Protein AF-A0A4P8TG95-F1 (afdb_monomer)

pLDDT: mean 83.16, std 24.48, range [23.28, 98.75]

Foldseek 3Di:
DDDDDDDDDDDDQFPPPPLWDDDDDDDDDDDDYYDDDDDDDDDDDDDDDDDDDPPPPPDCPQQEDDADDLRDADPDALVSLLSHLLPPLLQFDFQAFDDDADADFAALQHDLVSLQSLLVSLQVRLLRSLVRSQVVSVFDADGAAEAEDAPPPDDPPQPDDSVSDDQAAWRQRLVVRYTYHYSCYAVLNVCSPVVLDHTRLLSSLRSSLSVLLSVLVRSCVRRVVSVSLVSSLVSCPVPVVVSLLSLLLVLLLSLLSSLQSLLSYPPSSRNDPSSLVLQLDLVNTCQGSRAHSNLSSLSSNQNNPVNRGSNSSRSSPDDSVSSD

Radius of gyration: 22.94 Å; Cα contacts (8 Å, |Δi|>4): 477; chains: 1; bounding box: 63×58×62 Å

Mean predicted aligned error: 10.68 Å

Structure (mmCIF, N/CA/C/O backbone):
data_AF-A0A4P8TG95-F1
#
_entry.id   AF-A0A4P8TG95-F1
#
loop_
_atom_site.group_PDB
_atom_site.id
_atom_site.type_symbol
_atom_site.label_atom_id
_atom_site.label_alt_id
_atom_site.label_comp_id
_atom_site.label_asym_id
_atom_site.label_entity_id
_atom_site.label_seq_id
_atom_site.pdbx_PDB_ins_code
_atom_site.Cartn_x
_atom_site.Cartn_y
_atom_site.Cartn_z
_atom_site.occupancy
_atom_site.B_iso_or_equiv
_atom_site.auth_seq_id
_atom_site.auth_comp_id
_atom_site.auth_asym_id
_atom_site.auth_atom_id
_atom_site.pdbx_PDB_model_num
ATOM 1 N N . MET A 1 1 ? 31.397 40.418 2.856 1.00 30.98 1 MET A N 1
ATOM 2 C CA . MET A 1 1 ? 31.567 39.984 1.452 1.00 30.98 1 MET A CA 1
ATOM 3 C C . MET A 1 1 ? 31.777 38.478 1.521 1.00 30.98 1 MET A C 1
ATOM 5 O O . MET A 1 1 ? 32.789 38.081 2.068 1.00 30.98 1 MET A O 1
ATOM 9 N N . ALA A 1 2 ? 30.753 37.633 1.391 1.00 35.84 2 ALA A N 1
ATOM 10 C CA . ALA A 1 2 ? 29.954 37.322 0.198 1.00 35.84 2 ALA A CA 1
ATOM 11 C C . ALA A 1 2 ? 30.806 36.749 -0.947 1.00 35.84 2 ALA A C 1
ATOM 13 O O . ALA A 1 2 ? 31.588 37.494 -1.527 1.00 35.84 2 ALA A O 1
ATOM 14 N N . ILE A 1 3 ? 30.626 35.441 -1.180 1.00 33.88 3 ILE A N 1
ATOM 15 C CA . ILE A 1 3 ? 30.559 34.627 -2.419 1.00 33.88 3 ILE A CA 1
ATOM 16 C C . ILE A 1 3 ? 30.794 33.179 -1.932 1.00 33.88 3 ILE A C 1
ATOM 18 O O . ILE A 1 3 ? 31.789 32.932 -1.264 1.00 33.88 3 ILE A O 1
ATOM 22 N N . GLY A 1 4 ? 29.950 32.177 -2.156 1.00 27.58 4 GLY A N 1
ATOM 23 C CA . GLY A 1 4 ? 28.749 32.063 -2.980 1.00 27.58 4 GLY A CA 1
ATOM 24 C C . GLY A 1 4 ? 28.487 30.569 -3.228 1.00 27.58 4 GLY A C 1
ATOM 25 O O . GLY A 1 4 ? 29.432 29.809 -3.415 1.00 27.58 4 GLY A O 1
ATOM 26 N N . CYS A 1 5 ? 27.217 30.174 -3.156 1.00 38.31 5 CYS A N 1
ATOM 27 C CA . CYS A 1 5 ? 26.670 28.828 -3.323 1.00 38.31 5 CYS A CA 1
ATOM 28 C C . CYS A 1 5 ? 27.109 28.120 -4.609 1.00 38.31 5 CYS A C 1
ATOM 30 O O . CYS A 1 5 ? 27.052 28.759 -5.651 1.00 38.31 5 CYS A O 1
ATOM 32 N N . VAL A 1 6 ? 27.354 26.804 -4.537 1.00 34.62 6 VAL A N 1
ATOM 33 C CA . VAL A 1 6 ? 26.827 25.780 -5.469 1.00 34.62 6 VAL A CA 1
ATOM 34 C C . VAL A 1 6 ? 26.875 24.419 -4.759 1.00 34.62 6 VAL A C 1
ATOM 36 O O . VAL A 1 6 ? 27.965 23.926 -4.494 1.00 34.62 6 VAL A O 1
ATOM 39 N N . LEU A 1 7 ? 25.709 23.845 -4.443 1.00 29.61 7 LEU A N 1
ATOM 40 C CA . LEU A 1 7 ? 25.382 22.405 -4.498 1.00 29.61 7 LEU A CA 1
ATOM 41 C C . LEU A 1 7 ? 23.986 22.216 -3.888 1.00 29.61 7 LEU A C 1
ATOM 43 O O . LEU A 1 7 ? 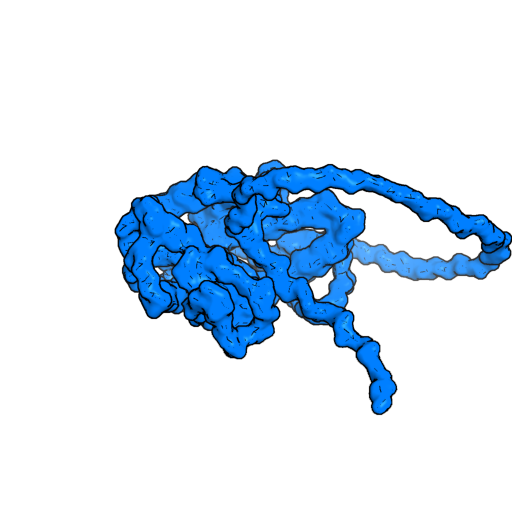23.819 21.878 -2.722 1.00 29.61 7 LEU A O 1
ATOM 47 N N . ALA A 1 8 ? 22.983 22.523 -4.706 1.00 40.06 8 ALA A N 1
ATOM 48 C CA . ALA A 1 8 ? 21.617 22.059 -4.543 1.00 40.06 8 ALA A CA 1
ATOM 49 C C . ALA A 1 8 ? 21.355 21.146 -5.741 1.00 40.06 8 ALA A C 1
ATOM 51 O O . ALA A 1 8 ? 21.230 21.647 -6.855 1.00 40.06 8 ALA A O 1
ATOM 52 N N . LEU A 1 9 ? 21.387 19.831 -5.529 1.00 32.38 9 LEU A N 1
ATOM 53 C CA . LEU A 1 9 ? 20.912 18.823 -6.476 1.00 32.38 9 LEU A CA 1
ATOM 54 C C . LEU A 1 9 ? 20.840 17.467 -5.755 1.00 32.38 9 LEU A C 1
ATOM 56 O O . LEU A 1 9 ? 21.797 17.083 -5.087 1.00 32.38 9 LEU A O 1
ATOM 60 N N . PHE A 1 10 ? 19.701 16.787 -5.928 1.00 33.72 10 PHE A N 1
ATOM 61 C CA . PHE A 1 10 ? 19.385 15.400 -5.539 1.00 33.72 10 PHE A CA 1
ATOM 62 C C . PHE A 1 10 ? 18.820 15.104 -4.145 1.00 33.72 10 PHE A C 1
ATOM 64 O O . PHE A 1 10 ? 19.218 14.139 -3.501 1.00 33.72 10 PHE A O 1
ATOM 71 N N . LEU A 1 11 ? 17.779 15.829 -3.736 1.00 33.47 11 LEU A N 1
ATOM 72 C CA . LEU A 1 11 ? 16.778 15.286 -2.812 1.00 33.47 11 LEU A CA 1
ATOM 73 C C . LEU A 1 11 ? 15.391 15.612 -3.369 1.00 33.47 11 LEU A C 1
ATOM 75 O O . LEU A 1 11 ? 14.907 16.727 -3.264 1.00 33.47 11 LEU A O 1
ATOM 79 N N . GLY A 1 12 ? 14.824 14.640 -4.076 1.00 29.50 12 GLY A N 1
ATOM 80 C CA . GLY A 1 12 ? 13.473 14.670 -4.640 1.00 29.50 12 GLY A CA 1
ATOM 81 C C . GLY A 1 12 ? 12.942 13.253 -4.869 1.00 29.50 12 GLY A C 1
ATOM 82 O O . GLY A 1 12 ? 12.099 13.026 -5.729 1.00 29.50 12 GLY A O 1
ATOM 83 N N . ILE A 1 13 ? 13.476 12.269 -4.136 1.00 36.66 13 ILE A N 1
ATOM 84 C CA . ILE A 1 13 ? 13.108 10.855 -4.258 1.00 36.66 13 ILE A CA 1
ATOM 85 C C . ILE A 1 13 ? 12.270 10.504 -3.035 1.00 36.66 13 ILE A C 1
ATOM 87 O O . ILE A 1 13 ? 12.749 10.037 -2.007 1.00 36.66 13 ILE A O 1
ATOM 91 N N . GLY A 1 14 ? 10.990 10.824 -3.147 1.00 28.09 14 GLY A N 1
ATOM 92 C CA . GLY A 1 14 ? 9.994 10.539 -2.122 1.00 28.09 14 GLY A CA 1
ATOM 93 C C . GLY A 1 14 ? 8.568 10.881 -2.534 1.00 28.09 14 GLY A C 1
ATOM 94 O O . GLY A 1 14 ? 7.671 10.725 -1.711 1.00 28.09 14 GLY A O 1
ATOM 95 N N . ILE A 1 15 ? 8.354 11.323 -3.777 1.00 32.72 15 ILE A N 1
ATOM 96 C CA . ILE A 1 15 ? 7.043 11.648 -4.334 1.00 32.72 15 ILE A CA 1
ATOM 97 C C . ILE A 1 15 ? 6.631 10.485 -5.237 1.00 32.72 15 ILE A C 1
ATOM 99 O O . ILE A 1 15 ? 6.674 10.547 -6.460 1.00 32.72 15 ILE A O 1
ATOM 103 N N . ILE A 1 16 ? 6.220 9.388 -4.613 1.00 32.34 16 ILE A N 1
ATOM 104 C CA . ILE A 1 16 ? 5.054 8.682 -5.137 1.00 32.34 16 ILE A CA 1
ATOM 105 C C . ILE A 1 16 ? 3.945 9.110 -4.198 1.00 32.34 16 ILE A C 1
ATOM 107 O O . ILE A 1 16 ? 3.557 8.383 -3.288 1.00 32.34 16 ILE A O 1
ATOM 111 N N . THR A 1 17 ? 3.535 10.371 -4.353 1.00 34.94 17 THR A N 1
ATOM 112 C CA . THR A 1 17 ? 2.273 10.834 -3.800 1.00 34.94 17 THR A CA 1
ATOM 113 C C . THR A 1 17 ? 1.219 9.862 -4.285 1.00 34.94 17 THR A C 1
ATOM 115 O O . THR A 1 17 ? 1.097 9.586 -5.484 1.00 34.94 17 THR A O 1
ATOM 118 N N . ALA A 1 18 ? 0.464 9.331 -3.336 1.00 31.78 18 ALA A N 1
ATOM 119 C CA . ALA A 1 18 ? -0.856 8.817 -3.595 1.00 31.78 18 ALA A CA 1
ATOM 120 C C . ALA A 1 18 ? -1.691 9.976 -4.169 1.00 31.78 18 ALA A C 1
ATOM 122 O O . ALA A 1 18 ? -2.467 10.620 -3.487 1.00 31.78 18 ALA A O 1
ATOM 123 N N . THR A 1 19 ? -1.540 10.270 -5.462 1.00 34.88 19 THR A N 1
ATOM 124 C CA . THR A 1 19 ? -2.473 11.114 -6.223 1.00 34.88 19 THR A CA 1
ATOM 125 C C . THR A 1 19 ? -3.710 10.286 -6.577 1.00 34.88 19 THR A C 1
ATOM 127 O O . THR A 1 19 ? -4.156 10.221 -7.718 1.00 34.88 19 THR A O 1
ATOM 130 N N . VAL A 1 20 ? -4.241 9.590 -5.576 1.00 37.03 20 VAL A N 1
ATOM 131 C CA . VAL A 1 20 ? -5.535 8.930 -5.608 1.00 37.03 20 VAL A CA 1
ATOM 132 C C . VAL A 1 20 ? -6.315 9.612 -4.503 1.00 37.03 20 VAL A C 1
ATOM 134 O O . VAL A 1 20 ? -6.228 9.202 -3.356 1.00 37.03 20 VAL A O 1
ATOM 137 N N . LEU A 1 21 ? -6.947 10.726 -4.883 1.00 33.16 21 LEU A N 1
ATOM 138 C CA . LEU A 1 21 ? -8.219 11.280 -4.406 1.00 33.16 21 LEU A CA 1
ATOM 139 C C . LEU A 1 21 ? -8.227 12.809 -4.617 1.00 33.16 21 LEU A C 1
ATOM 141 O O . LEU A 1 21 ? -7.474 13.557 -4.006 1.00 33.16 21 LEU A O 1
ATOM 145 N N . LEU A 1 22 ? -9.146 13.234 -5.496 1.00 40.00 22 LEU A N 1
ATOM 146 C CA . LEU A 1 22 ? -9.665 14.589 -5.733 1.00 40.00 22 LEU A CA 1
ATOM 147 C C . LEU A 1 22 ? -8.841 15.573 -6.591 1.00 40.00 22 LEU A C 1
ATOM 149 O O . LEU A 1 22 ? -7.949 16.275 -6.129 1.00 40.00 22 LEU A O 1
ATOM 153 N N . ASN A 1 23 ? -9.353 15.829 -7.803 1.00 28.67 23 ASN A N 1
ATOM 154 C CA . ASN A 1 23 ? -9.594 17.216 -8.202 1.00 28.67 23 ASN A CA 1
ATOM 155 C C . ASN A 1 23 ? -10.981 17.351 -8.855 1.00 28.67 23 ASN A C 1
ATOM 157 O O . ASN A 1 23 ? -11.265 16.771 -9.903 1.00 28.67 23 ASN A O 1
ATOM 161 N N . ARG A 1 24 ? -11.879 18.093 -8.194 1.00 28.45 24 ARG A N 1
ATOM 162 C CA . ARG A 1 24 ? -13.282 18.285 -8.589 1.00 28.45 24 ARG A CA 1
ATOM 163 C C . ARG A 1 24 ? -13.471 19.713 -9.123 1.00 28.45 24 ARG A C 1
ATOM 165 O O . ARG A 1 24 ? -13.452 20.668 -8.363 1.00 28.45 24 ARG A O 1
ATOM 172 N N . SER A 1 25 ? -13.695 19.805 -10.436 1.00 28.17 25 SER A N 1
ATOM 173 C CA . SER A 1 25 ? -14.401 20.855 -11.205 1.00 28.17 25 SER A CA 1
ATOM 174 C C . SER A 1 25 ? -14.081 22.352 -10.999 1.00 28.17 25 SER A C 1
ATOM 176 O O . SER A 1 25 ? -14.533 22.973 -10.040 1.00 28.17 25 SER A O 1
ATOM 178 N N . GLY A 1 26 ? -13.523 22.949 -12.062 1.00 26.20 26 GLY A N 1
ATOM 179 C CA . GLY A 1 26 ? -13.603 24.371 -12.445 1.00 26.20 26 GLY A CA 1
ATOM 180 C C . GLY A 1 26 ? -12.285 24.813 -13.094 1.00 26.20 26 GLY A C 1
ATOM 181 O O . GLY A 1 26 ? -11.264 24.766 -12.434 1.00 26.20 26 GLY A O 1
ATOM 182 N N . GLY A 1 27 ? -12.147 25.192 -14.364 1.00 23.38 27 GLY A N 1
ATOM 183 C CA . GLY A 1 27 ? -13.081 25.658 -15.383 1.00 23.38 27 GLY A CA 1
ATOM 184 C C . GLY A 1 27 ? -12.465 26.912 -16.025 1.00 23.38 27 GLY A C 1
ATOM 185 O O . GLY A 1 27 ? -12.510 27.959 -15.392 1.00 23.38 27 GLY A O 1
ATOM 186 N N . GLY A 1 28 ? -11.923 26.783 -17.248 1.00 23.28 28 GLY A N 1
ATOM 187 C CA . GLY A 1 28 ? -11.422 27.873 -18.119 1.00 23.28 28 GLY A CA 1
ATOM 188 C C . GLY A 1 28 ? -10.039 28.425 -17.733 1.00 23.28 28 GLY A C 1
ATOM 189 O O . GLY A 1 28 ? -9.721 28.523 -16.558 1.00 23.28 28 GLY A O 1
ATOM 190 N N . ASP A 1 29 ? -9.125 28.801 -18.622 1.00 26.70 29 ASP A N 1
ATOM 191 C CA . ASP A 1 29 ? -9.097 28.898 -20.080 1.00 26.70 29 ASP A CA 1
ATOM 192 C C . ASP A 1 29 ? -7.618 28.825 -20.515 1.00 26.70 29 ASP A C 1
ATOM 194 O O . ASP A 1 29 ? -6.743 29.393 -19.859 1.00 26.70 29 ASP A O 1
ATOM 198 N N . ASP A 1 30 ? -7.351 28.149 -21.631 1.00 31.62 30 ASP A N 1
ATOM 199 C CA . ASP A 1 30 ? -6.104 28.259 -22.404 1.00 31.62 30 ASP A CA 1
ATOM 200 C C . ASP A 1 30 ? -6.038 29.652 -23.073 1.00 31.62 30 ASP A C 1
ATOM 202 O O . ASP A 1 30 ? -7.089 30.194 -23.443 1.00 31.62 30 ASP A O 1
ATOM 206 N N . PRO A 1 31 ? -4.847 30.248 -23.300 1.00 33.22 31 PRO A N 1
ATOM 207 C CA . PRO A 1 31 ? -4.359 30.229 -24.687 1.00 33.22 31 PRO A CA 1
ATOM 208 C C . PRO A 1 31 ? -2.819 30.240 -24.883 1.00 33.22 31 PRO A C 1
ATOM 210 O O . PRO A 1 31 ? -2.115 31.149 -24.454 1.00 33.22 31 PRO A O 1
ATOM 213 N N . THR A 1 32 ? -2.334 29.274 -25.669 1.00 25.62 32 THR A N 1
ATOM 214 C CA . THR A 1 32 ? -1.716 29.400 -27.019 1.00 25.62 32 THR A CA 1
ATOM 215 C C . THR A 1 32 ? -0.613 30.453 -27.337 1.00 25.62 32 THR A C 1
ATOM 217 O O . THR A 1 32 ? -0.912 31.635 -27.469 1.00 25.62 32 THR A O 1
ATOM 220 N N . ALA A 1 33 ? 0.586 29.926 -27.696 1.00 26.02 33 ALA A N 1
ATOM 221 C CA . ALA A 1 33 ? 1.559 30.259 -28.791 1.00 26.02 33 ALA A CA 1
ATOM 222 C C . ALA A 1 33 ? 2.184 31.680 -28.916 1.00 26.02 33 ALA A C 1
ATOM 224 O O . ALA A 1 33 ? 1.525 32.672 -28.655 1.00 26.02 33 ALA A O 1
ATOM 225 N N . ALA A 1 34 ? 3.383 31.962 -29.465 1.00 26.17 34 ALA A N 1
ATOM 226 C CA . ALA A 1 34 ? 4.611 31.311 -29.985 1.00 26.17 34 ALA A CA 1
ATOM 227 C C . ALA A 1 34 ? 5.588 32.497 -30.356 1.00 26.17 34 ALA A C 1
ATOM 229 O O . ALA A 1 34 ? 5.390 33.596 -29.843 1.00 26.17 34 ALA A O 1
ATOM 230 N N . PRO A 1 35 ? 6.499 32.426 -31.356 1.00 40.16 35 PRO A N 1
ATOM 231 C CA . PRO A 1 35 ? 7.898 31.955 -31.362 1.00 40.16 35 PRO A CA 1
ATOM 232 C C . PRO A 1 35 ? 8.941 33.069 -31.677 1.00 40.16 35 PRO A C 1
ATOM 234 O O . PRO A 1 35 ? 8.571 34.162 -32.100 1.00 40.16 35 PRO A O 1
ATOM 237 N N . THR A 1 36 ? 10.260 32.795 -31.617 1.00 27.33 36 THR A N 1
ATOM 238 C CA . THR A 1 36 ? 11.246 33.509 -32.475 1.00 27.33 36 THR A CA 1
ATOM 239 C C . THR A 1 36 ? 12.525 32.701 -32.769 1.00 27.33 36 THR A C 1
ATOM 241 O O . THR A 1 36 ? 13.227 32.245 -31.874 1.00 27.33 36 THR A O 1
ATOM 244 N N . THR A 1 37 ? 12.808 32.567 -34.065 1.00 26.39 37 THR A N 1
ATOM 245 C CA . THR A 1 37 ? 13.995 32.045 -34.772 1.00 26.39 37 THR A CA 1
ATOM 246 C C . THR A 1 37 ? 15.219 32.975 -34.746 1.00 26.39 37 THR A C 1
ATOM 248 O O . THR A 1 37 ? 15.043 34.188 -34.816 1.00 26.39 37 THR A O 1
ATOM 251 N N . SER A 1 38 ? 16.437 32.410 -34.821 1.00 28.59 38 SER A N 1
ATOM 252 C CA . SER A 1 38 ? 17.408 32.572 -35.941 1.00 28.59 38 SER A CA 1
ATOM 253 C C . SER A 1 38 ? 18.877 32.468 -35.514 1.00 28.59 38 SER A C 1
ATOM 255 O O . SER A 1 38 ? 19.308 33.166 -34.603 1.00 28.59 38 SER A O 1
ATOM 257 N N . GLY A 1 39 ? 19.666 31.725 -36.305 1.00 28.17 39 GLY A N 1
ATOM 258 C CA . GLY A 1 39 ? 21.098 31.991 -36.494 1.00 28.17 39 GLY A CA 1
ATOM 259 C C . GLY A 1 39 ? 22.011 30.763 -36.549 1.00 28.17 39 GLY A C 1
ATOM 260 O O . GLY A 1 39 ? 22.547 30.356 -35.530 1.00 28.17 39 GLY A O 1
ATOM 261 N N . SER A 1 40 ? 22.253 30.236 -37.751 1.00 32.78 40 SER A N 1
ATOM 262 C CA . SER A 1 40 ? 23.454 29.451 -38.101 1.00 32.78 40 SER A CA 1
ATOM 263 C C . SER A 1 40 ? 24.347 30.340 -38.993 1.00 32.78 40 SER A C 1
ATOM 265 O O . SER A 1 40 ? 23.797 31.248 -39.631 1.00 32.78 40 SER A O 1
ATOM 267 N N . PRO A 1 41 ? 25.685 30.155 -39.039 1.00 44.31 41 PRO A N 1
ATOM 268 C CA . PRO A 1 41 ? 26.228 29.212 -40.027 1.00 44.31 41 PRO A CA 1
ATOM 269 C C . PRO A 1 41 ? 27.504 28.432 -39.617 1.00 44.31 41 PRO A C 1
ATOM 271 O O . PRO A 1 41 ? 28.403 28.957 -38.971 1.00 44.31 41 PRO A O 1
ATOM 274 N N . THR A 1 42 ? 27.541 27.178 -40.078 1.00 36.38 42 THR A N 1
ATOM 275 C CA . THR A 1 42 ? 28.602 26.444 -40.811 1.00 36.38 42 THR A CA 1
ATOM 276 C C . THR A 1 42 ? 30.093 26.759 -40.593 1.00 36.38 42 THR A C 1
ATOM 278 O O . THR A 1 42 ? 30.560 27.807 -41.026 1.00 36.38 42 THR A O 1
ATOM 281 N N . GLU A 1 43 ? 30.859 25.738 -40.171 1.00 30.91 43 GLU A N 1
ATOM 282 C CA . GLU A 1 43 ? 32.101 25.284 -40.839 1.00 30.91 43 GLU A CA 1
ATOM 283 C C . GLU A 1 43 ? 32.480 23.840 -40.406 1.00 30.91 43 GLU A C 1
ATOM 285 O O . GLU A 1 43 ? 32.564 23.528 -39.223 1.00 30.91 43 GLU A O 1
ATOM 290 N N . GLU A 1 44 ? 32.699 22.966 -41.391 1.00 32.84 44 GLU A N 1
ATOM 291 C CA . GLU A 1 44 ? 33.381 21.652 -41.349 1.00 32.84 44 GLU A CA 1
ATOM 292 C C . GLU A 1 44 ? 34.579 21.749 -42.336 1.00 32.84 44 GLU A C 1
ATOM 294 O O . GLU A 1 44 ? 34.565 22.688 -43.141 1.00 32.84 44 GLU A O 1
ATOM 299 N N . PRO A 1 45 ? 35.564 20.817 -42.423 1.00 42.88 45 PRO A N 1
ATOM 300 C CA . PRO A 1 45 ? 35.731 19.530 -41.725 1.00 42.88 45 PRO A CA 1
ATOM 301 C C . PRO A 1 45 ? 37.169 19.292 -41.187 1.00 42.88 45 PRO A C 1
ATOM 303 O O . PRO A 1 45 ? 38.127 19.948 -41.591 1.00 42.88 45 PRO A O 1
ATOM 306 N N . THR A 1 46 ? 37.389 18.270 -40.353 1.00 33.19 46 THR A N 1
ATOM 307 C CA . THR A 1 46 ? 38.691 17.566 -40.288 1.00 33.19 46 THR A CA 1
ATOM 308 C C . THR A 1 46 ? 38.470 16.096 -39.926 1.00 33.19 46 THR A C 1
ATOM 310 O O . THR A 1 46 ? 37.759 15.773 -38.980 1.00 33.19 46 THR A O 1
ATOM 313 N N . THR A 1 47 ? 39.045 15.220 -40.745 1.00 33.06 47 THR A N 1
ATOM 314 C CA . THR A 1 47 ? 38.936 13.757 -40.729 1.00 33.06 47 THR A CA 1
ATOM 315 C C . THR A 1 47 ? 40.008 13.116 -39.833 1.00 33.06 47 THR A C 1
ATOM 317 O O . THR A 1 47 ? 41.067 13.700 -39.632 1.00 33.06 47 THR A O 1
ATOM 320 N N . GLU A 1 48 ? 39.728 11.870 -39.429 1.00 33.03 48 GLU A N 1
ATOM 321 C CA . GLU A 1 48 ? 40.614 10.821 -38.882 1.00 33.03 48 GLU A CA 1
ATOM 322 C C . GLU A 1 48 ? 40.775 10.741 -37.354 1.00 33.03 48 GLU A C 1
ATOM 324 O O . GLU A 1 48 ? 41.551 11.463 -36.740 1.00 33.03 48 GLU A O 1
ATOM 329 N N . ALA A 1 49 ? 40.117 9.744 -36.751 1.00 34.81 49 ALA A N 1
ATOM 330 C CA . ALA A 1 49 ? 40.796 8.513 -36.324 1.00 34.81 49 ALA A CA 1
ATOM 331 C C . ALA A 1 49 ? 39.768 7.499 -35.793 1.00 34.81 49 ALA A C 1
ATOM 333 O O . ALA A 1 49 ? 39.248 7.622 -34.685 1.00 34.81 49 ALA A O 1
ATOM 334 N N . THR A 1 50 ? 39.492 6.471 -36.592 1.00 38.75 50 THR A N 1
ATOM 335 C CA . THR A 1 50 ? 38.767 5.269 -36.175 1.00 38.75 50 THR A CA 1
ATOM 336 C C . THR A 1 50 ? 39.605 4.537 -35.129 1.00 38.75 50 THR A C 1
ATOM 338 O O . THR A 1 50 ? 40.609 3.913 -35.462 1.00 38.75 50 THR A O 1
ATOM 341 N N . THR A 1 51 ? 39.215 4.628 -33.861 1.00 35.41 51 THR A N 1
ATOM 342 C CA . THR A 1 51 ? 39.631 3.671 -32.832 1.00 35.41 51 THR A CA 1
ATOM 343 C C . THR A 1 51 ? 38.388 2.881 -32.471 1.00 35.41 51 THR A C 1
ATOM 345 O O . THR A 1 51 ? 37.485 3.402 -31.821 1.00 35.41 51 THR A O 1
ATOM 348 N N . GLU A 1 52 ? 38.315 1.648 -32.970 1.00 37.66 52 GLU A N 1
ATOM 349 C CA . GLU A 1 52 ? 37.326 0.666 -32.537 1.00 37.66 52 GLU A CA 1
ATOM 350 C C . GLU A 1 52 ? 37.449 0.510 -31.017 1.00 37.66 52 GLU A C 1
ATOM 352 O O . GLU A 1 52 ? 38.436 -0.019 -30.502 1.00 37.66 52 GLU A O 1
ATOM 357 N N . ALA A 1 53 ? 36.453 1.014 -30.290 1.00 38.97 53 ALA A N 1
ATOM 358 C CA . ALA A 1 53 ? 36.221 0.591 -28.922 1.00 38.97 53 ALA A CA 1
ATOM 359 C C . ALA A 1 53 ? 35.908 -0.913 -28.956 1.00 38.97 53 ALA A C 1
ATOM 361 O O . ALA A 1 53 ? 35.178 -1.352 -29.852 1.00 38.97 53 ALA A O 1
ATOM 362 N N . PRO A 1 54 ? 36.428 -1.721 -28.018 1.00 37.06 54 PRO A N 1
ATOM 363 C CA . PRO A 1 54 ? 36.022 -3.108 -27.941 1.00 37.06 54 PRO A CA 1
ATOM 364 C C . PRO A 1 54 ? 34.519 -3.119 -27.675 1.00 37.06 54 PRO A C 1
ATOM 366 O O . PRO A 1 54 ? 34.049 -2.632 -26.647 1.00 37.06 54 PRO A O 1
ATOM 369 N N . THR A 1 55 ? 33.766 -3.646 -28.636 1.00 34.38 55 THR A N 1
ATOM 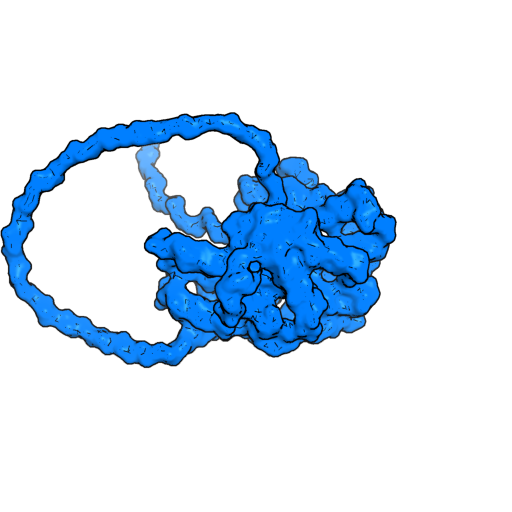370 C CA . THR A 1 55 ? 32.376 -4.032 -28.450 1.00 34.38 55 THR A CA 1
ATOM 371 C C . THR A 1 55 ? 32.345 -4.995 -27.272 1.00 34.38 55 THR A C 1
ATOM 373 O O . THR A 1 55 ? 32.713 -6.163 -27.399 1.00 34.38 55 THR A O 1
ATOM 376 N N . VAL A 1 56 ? 31.930 -4.505 -26.105 1.00 39.88 56 VAL A N 1
ATOM 377 C CA . VAL A 1 56 ? 31.432 -5.371 -25.045 1.00 39.88 56 VAL A CA 1
ATOM 378 C C . VAL A 1 56 ? 30.098 -5.888 -25.565 1.00 39.88 56 VAL A C 1
ATOM 380 O O . VAL A 1 56 ? 29.040 -5.329 -25.302 1.00 39.88 56 VAL A O 1
ATOM 383 N N . SER A 1 57 ? 30.153 -6.940 -26.382 1.00 44.31 57 SER A N 1
ATOM 384 C CA . SER A 1 57 ? 29.025 -7.846 -26.550 1.00 44.31 57 SER A CA 1
ATOM 385 C C . SER A 1 57 ? 28.846 -8.560 -25.216 1.00 44.31 57 SER A C 1
ATOM 387 O O . SER A 1 57 ? 29.317 -9.679 -25.021 1.00 44.31 57 SER A O 1
ATOM 389 N N . GLY A 1 58 ? 28.213 -7.863 -24.274 1.00 36.25 58 GLY A N 1
ATOM 390 C CA . GLY A 1 58 ? 27.600 -8.477 -23.115 1.00 36.25 58 GLY A CA 1
ATOM 391 C C . GLY A 1 58 ? 26.434 -9.301 -23.627 1.00 36.25 58 GLY A C 1
ATOM 392 O O . GLY A 1 58 ? 25.435 -8.763 -24.095 1.00 36.25 58 GLY A O 1
ATOM 393 N N . SER A 1 59 ? 26.615 -10.616 -23.624 1.00 35.62 59 SER A N 1
ATOM 394 C CA . SER A 1 59 ? 25.522 -11.572 -23.725 1.00 35.62 59 SER A CA 1
ATOM 395 C C . SER A 1 59 ? 24.434 -11.157 -22.733 1.00 35.62 59 SER A C 1
ATOM 397 O O . SER A 1 59 ? 24.734 -10.980 -21.556 1.00 35.62 59 SER A O 1
ATOM 399 N N . SER A 1 60 ? 23.199 -10.979 -23.201 1.00 39.22 60 SER A N 1
ATOM 400 C CA . SER A 1 60 ? 22.036 -10.620 -22.385 1.00 39.22 60 SER A CA 1
ATOM 401 C C . SER A 1 60 ? 21.576 -11.807 -21.524 1.00 39.22 60 SER A C 1
ATOM 403 O O . SER A 1 60 ? 20.456 -12.299 -21.668 1.00 39.22 60 SER A O 1
ATOM 405 N N . GLU A 1 61 ? 22.450 -12.322 -20.659 1.00 48.00 61 GLU A N 1
ATOM 406 C CA . GLU A 1 61 ? 21.968 -12.954 -19.434 1.00 48.00 61 GLU A CA 1
ATOM 407 C C . GLU A 1 61 ? 21.280 -11.838 -18.647 1.00 48.00 61 GLU A C 1
ATOM 409 O O . GLU A 1 61 ? 21.913 -10.829 -18.340 1.00 48.00 61 GLU A O 1
ATOM 414 N N . GLY A 1 62 ? 19.963 -11.961 -18.447 1.00 57.56 62 GLY A N 1
ATOM 415 C CA . GLY A 1 62 ? 19.153 -10.930 -17.798 1.00 57.56 62 GLY A CA 1
ATOM 416 C C . GLY A 1 62 ? 19.818 -10.466 -16.507 1.00 57.56 62 GLY A C 1
ATOM 417 O O . GLY A 1 62 ? 20.287 -11.293 -15.722 1.00 57.56 62 GLY A O 1
ATOM 418 N N . ALA A 1 63 ? 19.918 -9.148 -16.326 1.00 77.31 63 ALA A N 1
ATOM 419 C CA . ALA A 1 63 ? 20.557 -8.582 -15.151 1.00 77.31 63 ALA A CA 1
ATOM 420 C C . ALA A 1 63 ? 19.881 -9.147 -13.894 1.00 77.31 63 ALA A C 1
ATOM 422 O O . ALA A 1 63 ? 18.669 -9.027 -13.727 1.00 77.31 63 ALA A O 1
ATOM 423 N N . ALA A 1 64 ? 20.661 -9.793 -13.029 1.00 86.31 64 ALA A N 1
ATOM 424 C CA . ALA A 1 64 ? 20.142 -10.340 -11.787 1.00 86.31 64 ALA A CA 1
ATOM 425 C C . ALA A 1 64 ? 19.789 -9.210 -10.810 1.00 86.31 64 ALA A C 1
ATOM 427 O O . ALA A 1 64 ? 20.400 -8.133 -10.825 1.00 86.31 64 ALA A O 1
ATOM 428 N N . PHE A 1 65 ? 18.812 -9.476 -9.945 1.00 90.69 65 PHE A N 1
ATOM 429 C CA . PHE A 1 65 ? 18.494 -8.588 -8.839 1.00 90.69 65 PHE A CA 1
ATOM 430 C C . PHE A 1 65 ? 19.656 -8.548 -7.839 1.00 90.69 65 PHE A C 1
ATOM 432 O O . PHE A 1 65 ? 20.073 -9.572 -7.301 1.00 90.69 65 PHE A O 1
ATOM 439 N N . GLU A 1 66 ? 20.127 -7.341 -7.553 1.00 90.69 66 GLU A N 1
ATOM 440 C CA . GLU A 1 66 ? 21.080 -7.033 -6.486 1.00 90.69 66 GLU A CA 1
ATOM 441 C C . GLU A 1 66 ? 20.576 -5.789 -5.740 1.00 90.69 66 GLU A C 1
ATOM 443 O O . GLU A 1 66 ? 19.942 -4.941 -6.376 1.00 90.69 66 GLU A O 1
ATOM 448 N N . PRO A 1 67 ? 20.824 -5.627 -4.429 1.00 86.81 67 PRO A N 1
ATOM 449 C CA . PRO A 1 67 ? 20.431 -4.411 -3.721 1.00 86.81 67 PRO A CA 1
ATOM 450 C C . PRO A 1 67 ? 21.002 -3.154 -4.395 1.00 86.81 67 PRO A C 1
ATOM 452 O O . PRO A 1 67 ? 22.214 -3.052 -4.594 1.00 86.81 67 PRO A O 1
ATOM 455 N N . ALA A 1 68 ? 20.136 -2.207 -4.757 1.00 85.88 68 ALA A N 1
ATOM 456 C CA . ALA A 1 68 ? 20.548 -0.958 -5.394 1.00 85.88 68 ALA A CA 1
ATOM 457 C C . ALA A 1 68 ? 21.047 0.066 -4.359 1.00 85.88 68 ALA A C 1
ATOM 459 O O . ALA A 1 68 ? 20.536 0.133 -3.241 1.00 85.88 68 ALA A O 1
ATOM 460 N N . ASP A 1 69 ? 22.018 0.901 -4.742 1.00 82.31 69 ASP A N 1
ATOM 461 C CA . ASP A 1 69 ? 22.416 2.058 -3.935 1.00 82.31 69 ASP A CA 1
ATOM 462 C C . ASP A 1 69 ? 21.346 3.161 -4.064 1.00 82.31 69 ASP A C 1
ATOM 464 O O . ASP A 1 69 ? 21.148 3.678 -5.168 1.00 82.31 69 ASP A O 1
ATOM 468 N N . PRO A 1 70 ? 20.651 3.545 -2.974 1.00 74.94 70 PRO A N 1
ATOM 469 C CA . PRO A 1 70 ? 19.617 4.576 -3.022 1.00 74.94 70 PRO A CA 1
ATOM 470 C C . PRO A 1 70 ? 20.151 5.978 -3.359 1.00 74.94 70 PRO A C 1
ATOM 472 O O . PRO A 1 70 ? 19.354 6.842 -3.722 1.00 74.94 70 PRO A O 1
ATOM 475 N N . TYR A 1 71 ? 21.464 6.217 -3.248 1.00 75.25 71 TYR A N 1
ATOM 476 C CA . TYR A 1 71 ? 22.096 7.516 -3.520 1.00 75.25 71 TYR A CA 1
ATOM 477 C C . TYR A 1 71 ? 23.075 7.489 -4.703 1.00 75.25 71 TYR A C 1
ATOM 479 O O . TYR A 1 71 ? 23.655 8.522 -5.041 1.00 75.25 71 TYR A O 1
ATOM 487 N N . GLY A 1 72 ? 23.280 6.323 -5.318 1.00 73.25 72 GLY A N 1
ATOM 488 C CA . GLY A 1 72 ? 24.176 6.147 -6.456 1.00 73.25 72 GLY A CA 1
ATOM 489 C C . GLY A 1 72 ? 23.490 6.402 -7.799 1.00 73.25 72 GLY A C 1
ATOM 490 O O . GLY A 1 72 ? 22.281 6.212 -7.949 1.00 73.25 72 GLY A O 1
ATOM 491 N N . GLU A 1 73 ? 24.276 6.787 -8.807 1.00 72.94 73 GLU A N 1
ATOM 492 C CA . GLU A 1 73 ? 23.827 6.733 -10.201 1.00 72.94 73 GLU A CA 1
ATOM 493 C C . GLU A 1 73 ? 23.589 5.273 -10.609 1.00 72.94 73 GLU A C 1
ATOM 495 O O . GLU A 1 73 ? 24.362 4.378 -10.249 1.00 72.94 73 GLU A O 1
ATOM 500 N N . SER A 1 74 ? 22.520 5.017 -11.370 1.00 74.94 74 SER A N 1
ATOM 501 C CA . SER A 1 74 ? 22.284 3.668 -11.881 1.00 74.94 74 SER A CA 1
ATOM 502 C C . SER A 1 74 ? 23.326 3.322 -12.935 1.00 74.94 74 SER A C 1
ATOM 504 O O . SER A 1 74 ? 23.492 4.040 -13.918 1.00 74.94 74 SER A O 1
ATOM 506 N N . LEU A 1 75 ? 23.997 2.186 -12.762 1.00 77.56 75 LEU A N 1
ATOM 507 C CA . LEU A 1 75 ? 24.887 1.626 -13.782 1.00 77.56 75 LEU A CA 1
ATOM 508 C C . LEU A 1 75 ? 24.137 0.737 -14.789 1.00 77.56 75 LEU A C 1
ATOM 510 O O . LEU A 1 75 ? 24.775 0.142 -15.655 1.00 77.56 75 LEU A O 1
ATOM 514 N N . LYS A 1 76 ? 22.809 0.613 -14.656 1.00 88.12 76 LYS A N 1
ATOM 515 C CA . LYS A 1 76 ? 21.954 -0.252 -15.476 1.00 88.12 76 LYS A CA 1
ATOM 516 C C . LYS A 1 76 ? 21.074 0.585 -16.403 1.00 88.12 76 LYS A C 1
ATOM 518 O O . LYS A 1 76 ? 20.602 1.659 -16.041 1.00 88.12 76 LYS A O 1
ATOM 523 N N . THR A 1 77 ? 20.836 0.071 -17.600 1.00 92.88 77 THR A N 1
ATOM 524 C CA . THR A 1 77 ? 19.907 0.647 -18.579 1.00 92.88 77 THR A CA 1
ATOM 525 C C . THR A 1 77 ? 18.445 0.425 -18.164 1.00 92.88 77 THR A C 1
ATOM 527 O O . THR A 1 77 ? 18.155 -0.508 -17.408 1.00 92.88 77 THR A O 1
ATOM 530 N N . PRO A 1 78 ? 17.486 1.217 -18.685 1.00 93.94 78 PRO A N 1
ATOM 531 C CA . PRO A 1 78 ? 16.065 0.995 -18.418 1.00 93.94 78 PRO A CA 1
ATOM 532 C C . PRO A 1 78 ? 15.574 -0.420 -18.754 1.00 93.94 78 PRO A C 1
ATOM 534 O O . PRO A 1 78 ? 14.766 -0.966 -18.012 1.00 93.94 78 PRO A O 1
ATOM 537 N N . ASP A 1 79 ? 16.083 -1.036 -19.825 1.00 94.88 79 ASP A N 1
ATOM 538 C CA . ASP A 1 79 ? 15.697 -2.396 -20.231 1.00 94.88 79 ASP A CA 1
ATOM 539 C C . ASP A 1 79 ? 16.216 -3.459 -19.251 1.00 94.88 79 ASP A C 1
ATOM 541 O O . ASP A 1 79 ? 15.502 -4.406 -18.916 1.00 94.88 79 ASP A O 1
ATOM 545 N N . GLU A 1 80 ? 17.437 -3.288 -18.737 1.00 95.25 80 GLU A N 1
ATOM 546 C CA . GLU A 1 80 ? 17.979 -4.161 -17.691 1.00 95.25 80 GLU A CA 1
ATOM 547 C C . GLU A 1 80 ? 17.184 -4.030 -16.392 1.00 95.25 80 GLU A C 1
ATOM 549 O O . GLU A 1 80 ? 16.858 -5.038 -15.767 1.00 95.25 80 GLU A O 1
ATOM 554 N N . ILE A 1 81 ? 16.830 -2.804 -15.994 1.00 95.25 81 ILE A N 1
ATOM 555 C CA . ILE A 1 81 ? 16.016 -2.583 -14.795 1.00 95.25 81 ILE A CA 1
ATOM 556 C C . ILE A 1 81 ? 14.606 -3.152 -14.973 1.00 95.25 81 ILE A C 1
ATOM 558 O O . ILE A 1 81 ? 14.069 -3.754 -14.044 1.00 95.25 81 ILE A O 1
ATOM 562 N N . TRP A 1 82 ? 14.018 -3.023 -16.160 1.00 95.88 82 TRP A N 1
ATOM 563 C CA . TRP A 1 82 ? 12.729 -3.632 -16.465 1.00 95.88 82 TRP A CA 1
ATOM 564 C C . TRP A 1 82 ? 12.771 -5.151 -16.268 1.00 95.88 82 TRP A C 1
ATOM 566 O O . TRP A 1 82 ? 11.925 -5.710 -15.570 1.00 95.88 82 TRP A O 1
ATOM 576 N N . SER A 1 83 ? 13.802 -5.813 -16.806 1.00 96.06 83 SER A N 1
ATOM 577 C CA . SER A 1 83 ? 14.018 -7.251 -16.606 1.00 96.06 83 SER A CA 1
ATOM 578 C C . SER A 1 83 ? 14.198 -7.616 -15.127 1.00 96.06 83 SER A C 1
ATOM 580 O O . SER A 1 83 ? 13.729 -8.671 -14.704 1.00 96.06 83 SER A O 1
ATOM 582 N N . ILE A 1 84 ? 14.847 -6.762 -14.329 1.00 95.69 84 ILE A N 1
ATOM 583 C CA . ILE A 1 84 ? 14.979 -6.958 -12.877 1.00 95.69 84 ILE A CA 1
ATOM 584 C C . ILE A 1 84 ? 13.616 -6.854 -12.190 1.00 95.69 84 ILE A C 1
ATOM 586 O O . ILE A 1 84 ? 13.291 -7.674 -11.336 1.00 95.69 84 ILE A O 1
ATOM 590 N N . LEU A 1 85 ? 12.797 -5.866 -12.548 1.00 95.88 85 LEU A N 1
ATOM 591 C CA . LEU A 1 85 ? 11.468 -5.683 -11.963 1.00 95.88 85 LEU A CA 1
ATOM 592 C C . LEU A 1 85 ? 10.519 -6.837 -12.326 1.00 95.88 85 LEU A C 1
ATOM 594 O O . LEU A 1 85 ? 9.699 -7.235 -11.499 1.00 95.88 85 LEU A O 1
ATOM 598 N N . GLU A 1 86 ? 10.690 -7.438 -13.503 1.00 96.44 86 GLU A N 1
ATOM 599 C CA . GLU A 1 86 ? 10.013 -8.668 -13.921 1.00 96.44 86 GLU A CA 1
ATOM 600 C C . GLU A 1 86 ? 10.391 -9.913 -13.100 1.00 96.44 86 GLU A C 1
ATOM 602 O O . GLU A 1 86 ? 9.566 -10.831 -12.985 1.00 96.44 86 GLU A O 1
ATOM 607 N N . ASP A 1 87 ? 11.607 -9.960 -12.551 1.00 95.31 87 ASP A N 1
ATOM 608 C CA . ASP A 1 87 ? 12.189 -11.132 -11.883 1.00 95.31 87 ASP A CA 1
ATOM 609 C C . ASP A 1 87 ? 12.846 -10.798 -10.532 1.00 95.31 87 ASP A C 1
ATOM 611 O O . ASP A 1 87 ? 13.915 -11.294 -10.180 1.00 95.31 87 ASP A O 1
ATOM 615 N N . ASN A 1 88 ? 12.205 -9.931 -9.746 1.00 93.62 88 ASN A N 1
ATOM 616 C CA . ASN A 1 88 ? 12.687 -9.598 -8.407 1.00 93.62 88 ASN A CA 1
ATOM 617 C C . ASN A 1 88 ? 12.171 -10.603 -7.353 1.00 93.62 88 ASN A C 1
ATOM 619 O O . ASN A 1 88 ? 11.131 -11.241 -7.564 1.00 93.62 88 ASN A O 1
ATOM 623 N N . PRO A 1 89 ? 12.819 -10.722 -6.176 1.00 93.00 89 PRO A N 1
ATOM 624 C CA . PRO A 1 89 ? 12.430 -11.701 -5.154 1.00 93.00 89 PRO A CA 1
ATOM 625 C C . PRO A 1 89 ? 10.977 -11.576 -4.665 1.00 93.00 89 PRO A C 1
ATOM 627 O O . PRO A 1 89 ? 10.390 -12.552 -4.199 1.00 93.00 89 PRO A O 1
ATOM 630 N N . MET A 1 90 ? 10.355 -10.405 -4.818 1.00 93.00 90 MET A N 1
ATOM 631 C CA . MET A 1 90 ? 8.973 -10.134 -4.414 1.00 93.00 90 MET A CA 1
ATOM 632 C C . MET A 1 90 ? 7.953 -10.363 -5.542 1.00 93.00 90 MET A C 1
ATOM 634 O O . MET A 1 90 ? 6.812 -9.912 -5.461 1.00 93.00 90 MET A O 1
ATOM 638 N N . THR A 1 91 ? 8.348 -11.104 -6.581 1.00 93.06 91 THR A N 1
ATOM 639 C CA . THR A 1 91 ? 7.470 -11.570 -7.669 1.00 93.06 91 THR A CA 1
ATOM 640 C C . THR A 1 91 ? 7.298 -13.086 -7.711 1.00 93.06 91 THR A C 1
ATOM 642 O O . THR A 1 91 ? 6.662 -13.607 -8.626 1.00 93.06 91 THR A O 1
ATOM 645 N N . SER A 1 92 ? 7.860 -13.813 -6.743 1.00 91.44 92 SER A N 1
ATOM 646 C CA . SER A 1 92 ? 7.788 -15.272 -6.698 1.00 91.44 92 SER A CA 1
ATOM 647 C C . SER A 1 92 ? 7.653 -15.822 -5.277 1.00 91.44 92 SER A C 1
ATOM 649 O O . SER A 1 92 ? 7.909 -15.151 -4.269 1.00 91.44 92 SER A O 1
ATOM 651 N N . GLY A 1 93 ? 7.214 -17.079 -5.202 1.00 93.56 93 GLY A N 1
ATOM 652 C CA . GLY A 1 93 ? 6.961 -17.776 -3.948 1.00 93.56 93 GLY A CA 1
ATOM 653 C C . GLY A 1 93 ? 5.703 -17.286 -3.234 1.00 93.56 93 GLY A C 1
ATOM 654 O O . GLY A 1 93 ? 4.933 -16.473 -3.743 1.00 93.56 93 GLY A O 1
ATOM 655 N N . THR A 1 94 ? 5.512 -17.789 -2.020 1.00 96.12 94 THR A N 1
ATOM 656 C CA . THR A 1 94 ? 4.315 -17.526 -1.216 1.00 96.12 94 THR A CA 1
ATOM 657 C C . THR A 1 94 ? 4.671 -16.710 0.023 1.00 96.12 94 THR A C 1
ATOM 659 O O . THR A 1 94 ? 5.803 -16.777 0.509 1.00 96.12 94 THR A O 1
ATOM 662 N N . VAL A 1 95 ? 3.722 -15.929 0.533 1.00 96.81 95 VAL A N 1
ATOM 663 C CA . VAL A 1 95 ? 3.788 -15.308 1.860 1.00 96.81 95 VAL A CA 1
ATOM 664 C C . VAL A 1 95 ? 2.881 -16.081 2.810 1.00 96.81 95 VAL A C 1
ATOM 666 O O . VAL A 1 95 ? 1.675 -16.206 2.584 1.00 96.81 95 VAL A O 1
ATOM 669 N N . SER A 1 96 ? 3.471 -16.613 3.876 1.00 95.75 96 SER A N 1
ATOM 670 C CA . SER A 1 96 ? 2.741 -17.367 4.895 1.00 95.75 96 SER A CA 1
ATOM 671 C C . SER A 1 96 ? 1.843 -16.457 5.733 1.00 95.75 96 SER A C 1
ATOM 673 O O . SER A 1 96 ? 2.154 -15.291 5.962 1.00 95.75 96 SER A O 1
ATOM 675 N N . THR A 1 97 ? 0.734 -17.006 6.232 1.00 97.56 97 THR A N 1
ATOM 676 C CA . THR A 1 97 ? -0.109 -16.303 7.210 1.00 97.56 97 THR A CA 1
ATOM 677 C C . THR A 1 97 ? 0.577 -16.287 8.576 1.00 97.56 97 THR A C 1
ATOM 679 O O . THR A 1 97 ? 1.053 -17.327 9.033 1.00 97.56 97 THR A O 1
ATOM 682 N N . ILE A 1 98 ? 0.617 -15.132 9.244 1.00 97.19 98 ILE A N 1
ATOM 683 C CA . ILE A 1 98 ? 1.192 -15.021 10.595 1.00 97.19 98 ILE A CA 1
ATOM 684 C C . ILE A 1 98 ? 0.296 -15.677 11.656 1.00 97.19 98 ILE A C 1
ATOM 686 O O . ILE A 1 98 ? -0.911 -15.826 11.476 1.00 97.19 98 ILE A O 1
ATOM 690 N N . GLY A 1 99 ? 0.883 -16.055 12.796 1.00 94.25 99 GLY A N 1
ATOM 691 C CA . GLY A 1 99 ? 0.185 -16.836 13.826 1.00 94.25 99 GLY A CA 1
ATOM 692 C C . GLY A 1 99 ? -0.884 -16.078 14.622 1.00 94.25 99 GLY A C 1
ATOM 693 O O . GLY A 1 99 ? -1.848 -16.691 15.076 1.00 94.25 99 GLY A O 1
ATOM 694 N N . SER A 1 100 ? -0.737 -14.764 14.799 1.00 95.69 100 SER A N 1
ATOM 695 C CA . SER A 1 100 ? -1.666 -13.940 15.580 1.00 95.69 100 SER A CA 1
ATOM 696 C C . SER A 1 100 ? -1.705 -12.509 15.059 1.00 95.69 100 SER A C 1
ATOM 698 O O . SER A 1 100 ? -0.667 -11.945 14.722 1.00 95.69 100 SER A O 1
ATOM 700 N N . CYS A 1 101 ? -2.894 -11.921 15.051 1.00 98.00 101 CYS A N 1
ATOM 701 C CA . CYS A 1 101 ? -3.121 -10.498 14.852 1.00 98.00 101 CYS A CA 1
ATOM 702 C C . CYS A 1 101 ? -4.393 -10.138 15.615 1.00 98.00 101 CYS A C 1
ATOM 704 O O . CYS A 1 101 ? -5.435 -10.748 15.376 1.00 98.00 101 CYS A O 1
ATOM 706 N N . GLU A 1 102 ? -4.295 -9.194 16.543 1.00 97.31 102 GLU A N 1
ATOM 707 C CA . GLU A 1 102 ? -5.435 -8.694 17.305 1.00 97.31 102 GLU A CA 1
ATOM 708 C C . GLU A 1 102 ? -5.606 -7.218 16.978 1.00 97.31 102 GLU A C 1
ATOM 710 O O . GLU A 1 102 ? -4.685 -6.427 17.172 1.00 97.31 102 GLU A O 1
ATOM 715 N N . LEU A 1 103 ? -6.780 -6.862 16.460 1.00 97.88 103 LEU A N 1
ATOM 716 C CA . LEU A 1 103 ? -7.131 -5.484 16.149 1.00 97.88 103 LEU A CA 1
ATOM 717 C C . LEU A 1 103 ? -8.136 -4.980 17.189 1.00 97.88 103 LEU A C 1
ATOM 719 O O . LEU A 1 103 ? -9.117 -5.680 17.464 1.00 97.88 103 LEU A O 1
ATOM 723 N N . PRO A 1 104 ? -7.919 -3.796 17.786 1.00 97.75 104 PRO A N 1
ATOM 724 C CA . PRO A 1 104 ? -8.930 -3.174 18.628 1.00 97.75 104 PRO A CA 1
ATOM 725 C C . PRO A 1 104 ? -10.090 -2.708 17.748 1.00 97.75 104 PRO A C 1
ATOM 727 O O . PRO A 1 104 ? -9.841 -2.190 16.667 1.00 97.75 104 PRO A O 1
ATOM 730 N N . GLY A 1 105 ? -11.332 -2.842 18.222 1.00 96.88 105 GLY A N 1
ATOM 731 C CA . GLY A 1 105 ? -12.492 -2.286 17.521 1.00 96.88 105 GLY A CA 1
ATOM 732 C C . GLY A 1 105 ? -12.343 -0.777 17.317 1.00 96.88 105 GLY A C 1
ATOM 733 O O . GLY A 1 105 ? -11.964 -0.054 18.243 1.00 96.88 105 GLY A O 1
ATOM 734 N N . THR A 1 106 ? -12.627 -0.311 16.103 1.00 97.25 106 THR A N 1
ATOM 735 C CA . THR A 1 106 ? -12.453 1.090 15.714 1.00 97.25 106 THR A CA 1
ATOM 736 C C . THR A 1 106 ? -13.819 1.743 15.493 1.00 97.25 106 THR A C 1
ATOM 738 O O . THR A 1 106 ? -14.563 1.313 14.612 1.00 97.25 106 THR A O 1
ATOM 741 N N . PRO A 1 107 ? -14.183 2.788 16.258 1.00 96.50 107 PRO A N 1
ATOM 742 C CA . PRO A 1 107 ? -15.410 3.544 16.018 1.00 96.50 107 PRO A CA 1
ATOM 743 C C . PRO A 1 107 ? -15.391 4.250 14.659 1.00 96.50 107 PRO A C 1
ATOM 745 O O . PRO A 1 107 ? -14.328 4.556 14.132 1.00 96.50 107 PRO A O 1
ATOM 748 N N . LYS A 1 108 ? -16.572 4.597 14.133 1.00 95.50 108 LYS A N 1
ATOM 749 C CA . LYS A 1 108 ? -16.731 5.327 12.854 1.00 95.50 108 LYS A CA 1
ATOM 750 C C . LYS A 1 108 ? -16.014 6.675 12.806 1.00 95.50 108 LYS A C 1
ATOM 752 O O . LYS A 1 108 ? -15.538 7.084 11.756 1.00 95.50 108 LYS A O 1
ATOM 757 N N . GLU A 1 109 ? -15.978 7.357 13.943 1.00 93.81 109 GLU A N 1
ATOM 758 C CA . GLU A 1 109 ? -15.283 8.626 14.144 1.00 93.81 109 GLU A CA 1
ATOM 759 C C . GLU A 1 109 ? -14.298 8.427 15.304 1.00 93.81 109 GLU A C 1
ATOM 761 O O . GLU A 1 109 ? -14.604 8.790 16.446 1.00 93.81 109 GLU A O 1
ATOM 766 N N . PRO A 1 110 ? -13.161 7.751 15.066 1.00 96.19 110 PRO A N 1
ATOM 767 C CA . PRO A 1 110 ? -12.203 7.490 16.125 1.00 96.19 110 PRO A CA 1
ATOM 768 C C . PRO A 1 110 ? -11.541 8.804 16.554 1.00 96.19 110 PRO A C 1
ATOM 770 O O . PRO A 1 110 ? -11.269 9.683 15.735 1.00 96.19 110 PRO A O 1
ATOM 773 N N . SER A 1 111 ? -11.239 8.944 17.845 1.00 97.06 111 SER A N 1
ATOM 774 C CA . SER A 1 111 ? -10.280 9.962 18.279 1.00 97.06 111 SER A CA 1
ATOM 775 C C . SER A 1 111 ? -8.886 9.649 17.723 1.00 97.06 111 SER A C 1
ATOM 777 O O . SER A 1 111 ? -8.596 8.497 17.395 1.00 97.06 111 SER A O 1
ATOM 779 N N . ASP A 1 112 ? -7.984 10.636 17.686 1.00 97.44 112 ASP A N 1
ATOM 780 C CA . ASP A 1 112 ? -6.598 10.398 17.248 1.00 97.44 112 ASP A CA 1
ATOM 781 C C . ASP A 1 112 ? -5.922 9.273 18.057 1.00 97.44 112 ASP A C 1
ATOM 783 O O . ASP A 1 112 ? -5.166 8.488 17.502 1.00 97.44 112 ASP A O 1
ATOM 787 N N . GLU A 1 113 ? -6.229 9.149 19.356 1.00 97.94 113 GLU A N 1
ATOM 788 C CA . GLU A 1 113 ? -5.708 8.082 20.224 1.00 97.94 113 GLU A CA 1
ATOM 789 C C . GLU A 1 113 ? -6.266 6.701 19.843 1.00 97.94 113 GLU A C 1
ATOM 791 O O . GLU A 1 113 ? -5.528 5.718 19.805 1.00 97.94 113 GLU A O 1
ATOM 796 N N . GLN A 1 114 ? -7.560 6.616 19.519 1.00 98.19 114 GLN A N 1
ATOM 797 C CA . GLN A 1 114 ? -8.186 5.368 19.070 1.00 98.19 114 GLN A CA 1
ATOM 798 C C . GLN A 1 114 ? -7.682 4.951 17.685 1.00 98.19 114 GLN A C 1
ATOM 800 O O . GLN A 1 114 ? -7.443 3.764 17.443 1.00 98.19 114 GLN A O 1
ATOM 805 N N . LEU A 1 115 ? -7.489 5.922 16.788 1.00 98.31 115 LEU A N 1
ATOM 806 C CA . LEU A 1 115 ? -6.900 5.680 15.479 1.00 98.31 115 LEU A CA 1
ATOM 807 C C . LEU A 1 115 ? -5.439 5.241 15.614 1.00 98.31 115 LEU A C 1
ATOM 809 O O . LEU A 1 115 ? -5.060 4.240 15.015 1.00 98.31 115 LEU A O 1
ATOM 813 N N . GLN A 1 116 ? -4.647 5.910 16.458 1.00 98.56 116 GLN A N 1
ATOM 814 C CA . GLN A 1 116 ? -3.265 5.524 16.748 1.00 98.56 116 GLN A CA 1
ATOM 815 C C . GLN A 1 116 ? -3.197 4.085 17.267 1.00 98.56 116 GLN A C 1
ATOM 817 O O . GLN A 1 116 ? -2.439 3.287 16.731 1.00 98.56 116 GLN A O 1
ATOM 822 N N . ALA A 1 117 ? -4.041 3.713 18.236 1.00 98.56 117 ALA A N 1
ATOM 823 C CA . ALA A 1 117 ? -4.081 2.350 18.765 1.00 98.56 117 ALA A CA 1
ATOM 824 C C . ALA A 1 117 ? -4.462 1.304 17.699 1.00 98.56 117 ALA A C 1
ATOM 826 O O . ALA A 1 117 ? -3.904 0.205 17.680 1.00 98.56 117 ALA A O 1
ATOM 827 N N . THR A 1 118 ? -5.393 1.643 16.801 1.00 98.38 118 THR A N 1
ATOM 828 C CA . THR A 1 118 ? -5.779 0.782 15.671 1.00 98.38 118 THR A CA 1
ATOM 829 C C . THR A 1 118 ? -4.608 0.586 14.711 1.00 98.38 118 THR A C 1
ATOM 831 O O . THR A 1 118 ? -4.281 -0.549 14.358 1.00 98.38 118 THR A O 1
ATOM 834 N N . LEU A 1 119 ? -3.957 1.681 14.310 1.00 98.62 119 LEU A N 1
ATOM 835 C CA . LEU A 1 119 ? -2.835 1.655 13.379 1.00 98.62 119 LEU A CA 1
ATOM 836 C C . LEU A 1 119 ? -1.613 0.965 13.988 1.00 98.62 119 LEU A C 1
ATOM 838 O O . LEU A 1 119 ? -0.991 0.169 13.299 1.00 98.62 119 LEU A O 1
ATOM 842 N N . ASP A 1 120 ? -1.299 1.177 15.267 1.00 98.69 120 ASP A N 1
ATOM 843 C CA . ASP A 1 120 ? -0.196 0.491 15.952 1.00 98.69 120 ASP A CA 1
ATOM 844 C C . ASP A 1 120 ? -0.409 -1.029 15.982 1.00 98.69 120 ASP A C 1
ATOM 846 O O . ASP A 1 120 ? 0.510 -1.798 15.686 1.00 98.69 120 ASP A O 1
ATOM 850 N N . ALA A 1 121 ? -1.632 -1.476 16.286 1.00 98.56 121 ALA A N 1
ATOM 851 C CA . ALA A 1 121 ? -1.983 -2.893 16.271 1.00 98.56 121 ALA A CA 1
ATOM 852 C C . ALA A 1 121 ? -1.876 -3.489 14.856 1.00 98.56 121 ALA A C 1
ATOM 854 O O . ALA A 1 121 ? -1.198 -4.501 14.654 1.00 98.56 121 ALA A O 1
ATOM 855 N N . ALA A 1 122 ? -2.473 -2.825 13.860 1.00 98.44 122 ALA A N 1
ATOM 856 C CA . ALA A 1 122 ? -2.381 -3.234 12.461 1.00 98.44 122 ALA A CA 1
ATOM 857 C C . ALA A 1 122 ? -0.928 -3.228 11.953 1.00 98.44 122 ALA A C 1
ATOM 859 O O . ALA A 1 122 ? -0.505 -4.155 11.262 1.00 98.44 122 ALA A O 1
ATOM 860 N N . GLY A 1 123 ? -0.139 -2.230 12.349 1.00 98.50 123 GLY A N 1
ATOM 861 C CA . GLY A 1 123 ? 1.275 -2.086 12.025 1.00 98.50 123 GLY A CA 1
ATOM 862 C C . GLY A 1 123 ? 2.123 -3.202 12.619 1.00 98.50 123 GLY A C 1
ATOM 863 O O . GLY A 1 123 ? 2.991 -3.735 11.931 1.00 98.50 123 GLY A O 1
ATOM 864 N N . GLY A 1 124 ? 1.834 -3.640 13.847 1.00 98.31 124 GLY A N 1
ATOM 865 C CA . GLY A 1 124 ? 2.465 -4.820 14.443 1.00 98.31 124 GLY A CA 1
ATOM 866 C C . GLY A 1 124 ? 2.176 -6.106 13.657 1.00 98.31 124 GLY A C 1
ATOM 867 O O . GLY A 1 124 ? 3.086 -6.909 13.410 1.00 98.31 124 GLY A O 1
ATOM 868 N N . CYS A 1 125 ? 0.933 -6.279 13.196 1.00 98.50 125 CYS A N 1
ATOM 869 C CA . CYS A 1 125 ? 0.556 -7.408 12.346 1.00 98.50 125 CYS A CA 1
ATOM 870 C C . CYS A 1 125 ? 1.273 -7.362 10.991 1.00 98.50 125 CYS A C 1
ATOM 872 O O . CYS A 1 125 ? 1.942 -8.323 10.610 1.00 98.50 125 CYS A O 1
ATOM 874 N N . LEU A 1 126 ? 1.193 -6.235 10.283 1.00 98.56 126 LEU A N 1
ATOM 875 C CA . LEU A 1 126 ? 1.823 -6.064 8.973 1.00 98.56 126 LEU A CA 1
ATOM 876 C C . LEU A 1 126 ? 3.348 -6.158 9.055 1.00 98.56 126 LEU A C 1
ATOM 878 O O . LEU A 1 126 ? 3.958 -6.794 8.203 1.00 98.56 126 LEU A O 1
ATOM 882 N N . SER A 1 127 ? 3.967 -5.624 10.109 1.00 98.00 127 SER A N 1
ATOM 883 C CA . SER A 1 127 ? 5.405 -5.779 10.356 1.00 98.00 127 SER A CA 1
ATOM 884 C C . SER A 1 127 ? 5.809 -7.247 10.478 1.00 98.00 127 SER A C 1
ATOM 886 O O . SER A 1 127 ? 6.857 -7.637 9.975 1.00 98.00 127 SER A O 1
ATOM 888 N N . SER A 1 128 ? 4.969 -8.087 11.091 1.00 98.00 128 SER A N 1
ATOM 889 C CA . SER A 1 128 ? 5.223 -9.531 11.186 1.00 98.00 128 SER A CA 1
ATOM 890 C C . SER A 1 128 ? 5.091 -10.229 9.826 1.00 98.00 128 SER A C 1
ATOM 892 O O . SER A 1 128 ? 5.904 -11.098 9.499 1.00 98.00 128 SER A O 1
ATOM 894 N N . VAL A 1 129 ? 4.102 -9.827 9.015 1.00 98.31 129 VAL A N 1
ATOM 895 C CA . VAL A 1 129 ? 3.920 -10.322 7.637 1.00 98.31 129 VAL A CA 1
ATOM 896 C C . VAL A 1 129 ? 5.141 -9.975 6.785 1.00 98.31 129 VAL A C 1
ATOM 898 O O . VAL A 1 129 ? 5.759 -10.867 6.206 1.00 98.31 129 VAL A O 1
ATOM 901 N N . TRP A 1 130 ? 5.525 -8.699 6.754 1.00 97.94 130 TRP A N 1
ATOM 902 C CA . TRP A 1 130 ? 6.656 -8.208 5.968 1.00 97.94 130 TRP A CA 1
ATOM 903 C C . TRP A 1 130 ? 7.992 -8.757 6.456 1.00 97.94 130 TRP A C 1
ATOM 905 O O . TRP A 1 130 ? 8.796 -9.194 5.641 1.00 97.94 130 TRP A O 1
ATOM 915 N N . SER A 1 131 ? 8.207 -8.844 7.771 1.00 96.81 131 SER A N 1
ATOM 916 C CA . SER A 1 131 ? 9.409 -9.473 8.323 1.00 96.81 131 SER A CA 1
ATOM 917 C C . SER A 1 131 ? 9.552 -10.925 7.867 1.00 96.81 131 SER A C 1
ATOM 919 O O . SER A 1 131 ? 10.665 -11.353 7.570 1.00 96.81 131 SER A O 1
ATOM 921 N N . THR A 1 132 ? 8.452 -11.683 7.806 1.00 94.88 132 THR A N 1
ATOM 922 C CA . THR A 1 132 ? 8.468 -13.071 7.318 1.00 94.88 132 THR A CA 1
ATOM 923 C C . THR A 1 132 ? 8.745 -13.103 5.816 1.00 94.88 132 THR A C 1
ATOM 925 O O . THR A 1 132 ? 9.680 -13.767 5.377 1.00 94.88 132 THR A O 1
ATOM 928 N N . ALA A 1 133 ? 7.986 -12.326 5.034 1.00 96.00 133 ALA A N 1
ATOM 929 C CA . ALA A 1 133 ? 8.114 -12.272 3.580 1.00 96.00 133 ALA A CA 1
ATOM 930 C C . ALA A 1 133 ? 9.533 -11.892 3.128 1.00 96.00 133 ALA A C 1
ATOM 932 O O . ALA A 1 133 ? 10.073 -12.541 2.229 1.00 96.00 133 ALA A O 1
ATOM 933 N N . SER A 1 134 ? 10.128 -10.880 3.765 1.00 95.75 134 SER A N 1
ATOM 934 C CA . SER A 1 134 ? 11.486 -10.419 3.484 1.00 95.75 134 SER A CA 1
ATOM 935 C C . SER A 1 134 ? 12.539 -11.428 3.938 1.00 95.75 134 SER A C 1
ATOM 937 O O . SER A 1 134 ? 13.445 -11.735 3.168 1.00 95.75 134 SER A O 1
ATOM 939 N N . SER A 1 135 ? 12.406 -12.001 5.142 1.00 94.69 135 SER A N 1
ATOM 940 C CA . SER A 1 135 ? 13.364 -12.996 5.646 1.00 94.69 135 SER A CA 1
ATOM 941 C C . SER A 1 135 ? 13.420 -14.248 4.770 1.00 94.69 135 SER A C 1
ATOM 943 O O . SER A 1 135 ? 14.512 -14.743 4.506 1.00 94.69 135 SER A O 1
ATOM 945 N N . ASP A 1 136 ? 12.275 -14.740 4.289 1.00 94.25 136 ASP A N 1
ATOM 946 C CA . ASP A 1 136 ? 12.199 -15.904 3.390 1.00 94.25 136 ASP A CA 1
ATOM 947 C C . ASP A 1 136 ? 12.916 -15.670 2.046 1.00 94.25 136 ASP A C 1
ATOM 949 O O . ASP A 1 136 ? 13.172 -16.614 1.299 1.00 94.25 136 ASP A O 1
ATOM 953 N N . ARG A 1 137 ? 13.223 -14.407 1.727 1.00 94.19 137 ARG A N 1
ATOM 954 C CA . ARG A 1 137 ? 13.803 -13.943 0.458 1.00 94.19 137 ARG A CA 1
ATOM 955 C C . ARG A 1 137 ? 15.150 -13.248 0.633 1.00 94.19 137 ARG A C 1
ATOM 957 O O . ARG A 1 137 ? 15.631 -12.635 -0.313 1.00 94.19 137 ARG A O 1
ATOM 964 N N . GLU A 1 138 ? 15.729 -13.312 1.832 1.00 94.12 138 GLU A N 1
ATOM 965 C CA . GLU A 1 138 ? 16.992 -12.644 2.176 1.00 94.12 138 GLU A CA 1
ATOM 966 C C . GLU A 1 138 ? 16.975 -11.126 1.900 1.00 94.12 138 GLU A C 1
ATOM 968 O O . GLU A 1 138 ? 18.005 -10.507 1.634 1.00 94.12 138 GLU A O 1
ATOM 973 N N . LEU A 1 139 ? 15.794 -10.507 1.986 1.00 94.06 139 LEU A N 1
ATOM 974 C CA . LEU A 1 139 ? 15.619 -9.069 1.829 1.00 94.06 139 LEU A CA 1
ATOM 975 C C . LEU A 1 139 ? 15.703 -8.359 3.185 1.00 94.06 139 LEU A C 1
ATOM 977 O O . LEU A 1 139 ? 15.219 -8.881 4.196 1.00 94.06 139 LEU A O 1
ATOM 981 N N . PRO A 1 140 ? 16.268 -7.143 3.231 1.00 94.25 140 PRO A N 1
ATOM 982 C CA . PRO A 1 140 ? 16.203 -6.318 4.426 1.00 94.25 140 PRO A CA 1
ATOM 983 C C . PRO A 1 140 ? 14.753 -5.920 4.733 1.00 94.25 140 PRO A C 1
ATOM 985 O O . PRO A 1 140 ? 13.921 -5.717 3.846 1.00 94.25 140 PRO A O 1
ATOM 988 N N . TRP A 1 141 ? 14.465 -5.788 6.021 1.00 94.94 141 TRP A N 1
ATOM 989 C CA . TRP A 1 141 ? 13.214 -5.243 6.522 1.00 94.94 141 TRP A CA 1
ATOM 990 C C . TRP A 1 141 ? 13.478 -4.487 7.813 1.00 94.94 141 TRP A C 1
ATOM 992 O O . TRP A 1 141 ? 14.202 -4.960 8.694 1.00 94.94 141 TRP A O 1
ATOM 1002 N N . SER A 1 142 ? 12.861 -3.323 7.935 1.00 93.50 142 SER A N 1
ATOM 1003 C CA . SER A 1 142 ? 12.829 -2.555 9.165 1.00 93.50 142 SER A CA 1
ATOM 1004 C C . SER A 1 142 ? 11.388 -2.205 9.513 1.00 93.50 142 SER A C 1
ATOM 1006 O O . SER A 1 142 ? 10.574 -1.890 8.649 1.00 93.50 142 SER A O 1
ATOM 1008 N N . ASN A 1 143 ? 11.056 -2.281 10.801 1.00 93.44 143 ASN A N 1
ATOM 1009 C CA . ASN A 1 143 ? 9.722 -1.913 11.262 1.00 93.44 143 ASN A CA 1
ATOM 1010 C C . ASN A 1 143 ? 9.475 -0.416 11.052 1.00 93.44 143 ASN A C 1
ATOM 1012 O O . ASN A 1 143 ? 10.414 0.383 10.960 1.00 93.44 143 ASN A O 1
ATOM 1016 N N . ARG A 1 144 ? 8.198 -0.039 10.994 1.00 94.56 144 ARG A N 1
ATOM 1017 C CA . ARG A 1 144 ? 7.779 1.356 10.867 1.00 94.56 144 ARG A CA 1
ATOM 1018 C C . ARG A 1 144 ? 7.134 1.837 12.154 1.00 94.56 144 ARG A C 1
ATOM 1020 O O . ARG A 1 144 ? 6.309 1.136 12.736 1.00 94.56 144 ARG A O 1
ATOM 1027 N N . SER A 1 145 ? 7.509 3.041 12.570 1.00 97.19 145 SER A N 1
ATOM 1028 C CA . SER A 1 145 ? 6.743 3.789 13.565 1.00 97.19 145 SER A CA 1
ATOM 1029 C C . SER A 1 145 ? 5.508 4.386 12.897 1.00 97.19 145 SER A C 1
ATOM 1031 O O . SER A 1 145 ? 5.538 4.701 11.707 1.00 97.19 145 SER A O 1
ATOM 1033 N N . LEU A 1 146 ? 4.432 4.565 13.655 1.00 98.06 146 LEU A N 1
ATOM 1034 C CA . LEU A 1 146 ? 3.201 5.189 13.182 1.00 98.06 146 LEU A CA 1
ATOM 1035 C C . LEU A 1 146 ? 2.906 6.413 14.030 1.00 98.06 146 LEU A C 1
ATOM 1037 O O . LEU A 1 146 ? 3.006 6.356 15.254 1.00 98.06 146 LEU A O 1
ATOM 1041 N N . VAL A 1 147 ? 2.558 7.521 13.384 1.00 98.12 147 VAL A N 1
ATOM 1042 C CA . VAL A 1 147 ? 2.203 8.761 14.080 1.00 98.12 147 VAL A CA 1
ATOM 1043 C C . VAL A 1 147 ? 0.959 9.354 13.447 1.00 98.12 147 VAL A C 1
ATOM 1045 O O . VAL A 1 147 ? 1.011 9.873 12.333 1.00 98.12 147 VAL A O 1
ATOM 1048 N N . VAL A 1 148 ? -0.149 9.311 14.181 1.00 98.25 148 VAL A N 1
ATOM 1049 C CA . VAL A 1 148 ? -1.368 10.036 13.829 1.00 98.25 148 VAL A CA 1
ATOM 1050 C C . VAL A 1 148 ? -1.180 11.520 14.123 1.00 98.25 148 VAL A C 1
ATOM 1052 O O . VAL A 1 148 ? -0.706 11.901 15.195 1.00 98.25 148 VAL A O 1
ATOM 1055 N N . TYR A 1 149 ? -1.562 12.373 13.176 1.00 96.94 149 TYR A N 1
ATOM 1056 C CA . TYR A 1 149 ? -1.523 13.824 13.336 1.00 96.94 149 TYR A CA 1
ATOM 1057 C C . TYR A 1 149 ? -2.737 14.496 12.691 1.00 96.94 149 TYR A C 1
ATOM 1059 O O . TYR A 1 149 ? -3.464 13.899 11.896 1.00 96.94 149 TYR A O 1
ATOM 1067 N N . LYS A 1 150 ? -2.952 15.771 13.026 1.00 96.00 150 LYS A N 1
ATOM 1068 C CA . LYS A 1 150 ? -3.968 16.610 12.384 1.00 96.00 150 LYS A CA 1
ATOM 1069 C C . LYS A 1 150 ? -3.297 17.515 11.370 1.00 96.00 150 LYS A C 1
ATOM 1071 O O . LYS A 1 150 ? -2.475 18.338 11.744 1.00 96.00 150 LYS A O 1
ATOM 1076 N N . HIS A 1 151 ? -3.655 17.400 10.100 1.00 93.38 151 HIS A N 1
ATOM 1077 C CA . HIS A 1 151 ? -3.173 18.328 9.081 1.00 93.38 151 HIS A CA 1
ATOM 1078 C C . HIS A 1 151 ? -3.789 19.735 9.292 1.00 93.38 151 HIS A C 1
ATOM 1080 O O . HIS A 1 151 ? -4.988 19.821 9.575 1.00 93.38 151 HIS A O 1
ATOM 1086 N N . PRO A 1 152 ? -3.027 20.844 9.149 1.00 94.31 152 PRO A N 1
ATOM 1087 C CA . PRO A 1 152 ? -1.644 20.949 8.657 1.00 94.31 152 PRO A CA 1
ATOM 1088 C C . PRO A 1 152 ? -0.550 20.891 9.742 1.00 94.31 152 PRO A C 1
ATOM 1090 O O . PRO A 1 152 ? 0.607 21.195 9.461 1.00 94.31 152 PRO A O 1
ATOM 1093 N N . ASP A 1 153 ? -0.884 20.515 10.977 1.00 94.44 153 ASP A N 1
ATOM 1094 C CA . ASP A 1 153 ? 0.036 20.501 12.119 1.00 94.44 153 ASP A CA 1
ATOM 1095 C C . ASP A 1 153 ? 0.951 19.258 12.097 1.00 94.44 153 ASP A C 1
ATOM 1097 O O . ASP A 1 153 ? 0.825 18.336 12.908 1.00 94.44 153 ASP A O 1
ATOM 1101 N N . VAL A 1 154 ? 1.881 19.224 11.137 1.00 91.62 154 VAL A N 1
ATOM 1102 C CA . VAL A 1 154 ? 2.869 18.143 10.982 1.00 91.62 154 VAL A CA 1
ATOM 1103 C C . VAL A 1 154 ? 3.784 18.067 12.217 1.00 91.62 154 VAL A C 1
ATOM 1105 O O . VAL A 1 154 ? 4.284 19.101 12.679 1.00 91.62 154 VAL A O 1
ATOM 1108 N N . PRO A 1 155 ? 4.065 16.862 12.756 1.00 92.94 155 PRO A N 1
ATOM 1109 C CA . PRO A 1 155 ? 4.983 16.700 13.879 1.00 92.94 155 PRO A CA 1
ATOM 1110 C C . PRO A 1 155 ? 6.374 17.279 13.591 1.00 92.94 155 PRO A C 1
ATOM 1112 O O . PRO A 1 155 ? 7.025 16.915 12.617 1.00 92.94 155 PRO A O 1
ATOM 1115 N N . SER A 1 156 ? 6.888 18.120 14.492 1.00 92.00 156 SER A N 1
ATOM 1116 C CA . SER A 1 156 ? 8.190 18.790 14.315 1.00 92.00 156 SER A CA 1
ATOM 1117 C C . SER A 1 156 ? 9.400 17.847 14.311 1.00 92.00 156 SER A C 1
ATOM 1119 O O . SER A 1 156 ? 10.515 18.285 14.047 1.00 92.00 156 SER A O 1
ATOM 1121 N N . SER A 1 157 ? 9.207 16.583 14.692 1.00 90.50 157 SER A N 1
ATOM 1122 C CA . SER A 1 157 ? 10.228 15.536 14.643 1.00 90.50 157 SER A CA 1
ATOM 1123 C C . SER A 1 157 ? 10.333 14.857 13.277 1.00 90.50 157 SER A C 1
ATOM 1125 O O . SER A 1 157 ? 11.237 14.046 13.104 1.00 90.50 157 SER A O 1
ATOM 1127 N N . ALA A 1 158 ? 9.419 15.144 12.346 1.00 93.12 158 ALA A N 1
ATOM 1128 C CA . ALA A 1 158 ? 9.445 14.573 11.008 1.00 93.12 158 ALA A CA 1
ATOM 1129 C C . ALA A 1 158 ? 10.666 15.049 10.220 1.00 93.12 158 ALA A C 1
ATOM 1131 O O . ALA A 1 158 ? 10.974 16.242 10.189 1.00 93.12 158 ALA A O 1
ATOM 1132 N N . VAL A 1 159 ? 11.354 14.103 9.578 1.00 93.00 159 VAL A N 1
ATOM 1133 C CA . VAL A 1 159 ? 12.551 14.393 8.771 1.00 93.00 159 VAL A CA 1
ATOM 1134 C C . VAL A 1 159 ? 12.200 14.632 7.300 1.00 93.00 159 VAL A C 1
ATOM 1136 O O . VAL A 1 159 ? 12.975 15.247 6.570 1.00 93.00 159 VAL A O 1
ATOM 1139 N N . CYS A 1 160 ? 11.027 14.177 6.858 1.00 90.31 160 CYS A N 1
ATOM 1140 C CA . CYS A 1 160 ? 10.546 14.414 5.502 1.00 90.31 160 CYS A CA 1
ATOM 1141 C C . CYS A 1 160 ? 10.229 15.888 5.232 1.00 90.31 160 CYS A C 1
ATOM 1143 O O . CYS A 1 160 ? 9.886 16.649 6.136 1.00 90.31 160 CYS A O 1
ATOM 1145 N N . GLU A 1 161 ? 10.322 16.271 3.958 1.00 88.12 161 GLU A N 1
ATOM 1146 C CA . GLU A 1 161 ? 10.063 17.638 3.511 1.00 88.12 161 GLU A CA 1
ATOM 1147 C C . GLU A 1 161 ? 8.628 18.071 3.873 1.00 88.12 161 GLU A C 1
ATOM 1149 O O . GLU A 1 161 ? 7.680 17.337 3.566 1.00 88.12 161 GLU A O 1
ATOM 1154 N N . PRO A 1 162 ? 8.440 19.228 4.540 1.00 87.00 162 PRO A N 1
ATOM 1155 C CA . PRO A 1 162 ? 7.133 19.636 5.060 1.00 87.00 162 PRO A CA 1
ATOM 1156 C C . PRO A 1 162 ? 6.023 19.776 4.010 1.00 87.00 162 PRO A C 1
ATOM 1158 O O . PRO A 1 162 ? 4.855 19.592 4.333 1.00 87.00 162 PRO A O 1
ATOM 1161 N N . ASP A 1 163 ? 6.368 20.094 2.765 1.00 88.56 163 ASP A N 1
ATOM 1162 C CA . ASP A 1 163 ? 5.441 20.236 1.637 1.00 88.56 163 ASP A CA 1
ATOM 1163 C C . ASP A 1 163 ? 5.003 18.894 1.027 1.00 88.56 163 ASP A C 1
ATOM 1165 O O . ASP A 1 163 ? 4.124 18.869 0.169 1.00 88.56 163 ASP A O 1
ATOM 1169 N N . THR A 1 164 ? 5.565 17.774 1.496 1.00 89.44 164 THR A N 1
ATOM 1170 C CA . THR A 1 164 ? 5.167 16.417 1.080 1.00 89.44 164 THR A CA 1
ATOM 1171 C C . THR A 1 164 ? 4.067 15.801 1.946 1.00 89.44 164 THR A C 1
ATOM 1173 O O . THR A 1 164 ? 3.667 14.666 1.696 1.00 89.44 164 THR A O 1
ATOM 1176 N N . PHE A 1 165 ? 3.597 16.517 2.969 1.00 93.50 165 PHE A N 1
ATOM 1177 C CA . PHE A 1 165 ? 2.485 16.101 3.823 1.00 93.50 165 PHE A CA 1
ATOM 1178 C C . PHE A 1 165 ? 1.166 16.648 3.281 1.00 93.50 165 PHE A C 1
ATOM 1180 O O . PHE A 1 165 ? 1.081 17.820 2.916 1.00 93.50 165 PHE A O 1
ATOM 1187 N N . ASP A 1 166 ? 0.122 15.824 3.293 1.00 92.69 166 ASP A N 1
ATOM 1188 C CA . ASP A 1 166 ? -1.221 16.216 2.874 1.00 92.69 166 ASP A CA 1
ATOM 1189 C C . ASP A 1 166 ? -2.288 15.730 3.873 1.00 92.69 166 ASP A C 1
ATOM 1191 O O . ASP A 1 166 ? -1.965 15.144 4.908 1.00 92.69 166 ASP A O 1
ATOM 1195 N N . ALA A 1 167 ? -3.552 16.087 3.637 1.00 93.38 167 ALA A N 1
ATOM 1196 C CA . ALA A 1 167 ? -4.659 15.772 4.543 1.00 93.38 167 ALA A CA 1
ATOM 1197 C C . ALA A 1 167 ? -5.309 14.407 4.268 1.00 93.38 167 ALA A C 1
ATOM 1199 O O . ALA A 1 167 ? -5.954 13.854 5.157 1.00 93.38 167 ALA A O 1
ATOM 1200 N N . GLU A 1 168 ? -5.150 13.885 3.056 1.00 89.50 168 GLU A N 1
ATOM 1201 C CA . GLU A 1 168 ? -5.933 12.774 2.518 1.00 89.50 168 GLU A CA 1
ATOM 1202 C C . GLU A 1 168 ? -5.116 11.480 2.448 1.00 89.50 168 GLU A C 1
ATOM 1204 O O . GLU A 1 168 ? -5.690 10.392 2.386 1.00 89.50 168 GLU A O 1
ATOM 1209 N N . THR A 1 169 ? -3.782 11.571 2.480 1.00 89.81 169 THR A N 1
ATOM 1210 C CA . THR A 1 169 ? -2.888 10.432 2.284 1.00 89.81 169 THR A CA 1
ATOM 1211 C C . THR A 1 169 ? -1.773 10.351 3.332 1.00 89.81 169 THR A C 1
ATOM 1213 O O . THR A 1 169 ? -1.169 11.362 3.705 1.00 89.81 169 THR A O 1
ATOM 1216 N N . PRO A 1 170 ? -1.471 9.141 3.841 1.00 95.06 170 PRO A N 1
ATOM 1217 C CA . PRO A 1 170 ? -0.360 8.944 4.760 1.00 95.06 170 PRO A CA 1
ATOM 1218 C C . PRO A 1 170 ? 0.995 9.201 4.099 1.00 95.06 170 PRO A C 1
ATOM 1220 O O . PRO A 1 170 ? 1.303 8.676 3.024 1.00 95.06 170 PRO A O 1
ATOM 1223 N N . ARG A 1 171 ? 1.871 9.917 4.805 1.00 94.94 171 ARG A N 1
ATOM 1224 C CA . ARG A 1 171 ? 3.248 10.163 4.377 1.00 94.94 171 ARG A CA 1
ATOM 1225 C C . ARG A 1 171 ? 4.185 9.103 4.949 1.00 94.94 171 ARG A C 1
ATOM 1227 O O . ARG A 1 171 ? 4.515 9.119 6.132 1.00 94.94 171 ARG A O 1
ATOM 1234 N N . VAL A 1 172 ? 4.674 8.209 4.089 1.00 95.12 172 VAL A N 1
ATOM 1235 C CA . VAL A 1 172 ? 5.753 7.269 4.436 1.00 95.12 172 VAL A CA 1
ATOM 1236 C C . VAL A 1 172 ? 7.091 7.999 4.369 1.00 95.12 172 VAL A C 1
ATOM 1238 O O . VAL A 1 172 ? 7.521 8.403 3.286 1.00 95.12 172 VAL A O 1
ATOM 1241 N N . CYS A 1 173 ? 7.737 8.181 5.518 1.00 94.44 173 CYS A N 1
ATOM 1242 C CA . CYS A 1 173 ? 9.049 8.791 5.627 1.00 94.44 173 CYS A CA 1
ATOM 1243 C C . CYS A 1 173 ? 10.132 7.732 5.841 1.00 94.44 173 CYS A C 1
ATOM 1245 O O . CYS A 1 173 ? 10.411 7.287 6.952 1.00 94.44 173 CYS A O 1
ATOM 1247 N N . ASN A 1 174 ? 10.770 7.318 4.748 1.00 90.62 174 ASN A N 1
ATOM 1248 C CA . ASN A 1 174 ? 11.743 6.226 4.785 1.00 90.62 174 ASN A CA 1
ATOM 1249 C C . ASN A 1 174 ? 13.041 6.568 5.544 1.00 90.62 174 ASN A C 1
ATOM 1251 O O . ASN A 1 174 ? 13.738 5.663 5.992 1.00 90.62 174 ASN A O 1
ATOM 1255 N N . ILE A 1 175 ? 13.361 7.857 5.712 1.00 89.69 175 ILE A N 1
ATOM 1256 C CA . ILE A 1 175 ? 14.590 8.315 6.382 1.00 89.69 175 ILE A CA 1
ATOM 1257 C C . ILE A 1 175 ? 14.506 8.137 7.902 1.00 89.69 175 ILE A C 1
ATOM 1259 O O . ILE A 1 175 ? 15.467 7.681 8.518 1.00 89.69 175 ILE A O 1
ATOM 1263 N N . ASP A 1 176 ? 13.375 8.500 8.510 1.00 93.56 176 ASP A N 1
ATOM 1264 C CA . ASP A 1 176 ? 13.150 8.338 9.953 1.00 93.56 176 ASP A CA 1
ATOM 1265 C C . ASP A 1 176 ? 12.368 7.059 10.302 1.00 93.56 176 ASP A C 1
ATOM 1267 O O . ASP A 1 176 ? 12.170 6.754 11.479 1.00 93.56 176 ASP A O 1
ATOM 1271 N N . GLY A 1 177 ? 11.951 6.291 9.290 1.00 94.50 177 GLY A N 1
ATOM 1272 C CA . GLY A 1 177 ? 11.229 5.035 9.457 1.00 94.50 177 GLY A CA 1
ATOM 1273 C C . GLY A 1 177 ? 9.804 5.214 9.983 1.00 94.50 177 GLY A C 1
ATOM 1274 O O . GLY A 1 177 ? 9.274 4.288 10.601 1.00 94.50 177 GLY A O 1
ATOM 1275 N N . THR A 1 178 ? 9.181 6.376 9.770 1.00 97.44 178 THR A N 1
ATOM 1276 C CA . THR A 1 178 ? 7.841 6.693 10.283 1.00 97.44 178 THR A CA 1
ATOM 1277 C C . THR A 1 178 ? 6.819 6.830 9.160 1.00 97.44 178 THR A C 1
ATOM 1279 O O . THR A 1 178 ? 7.073 7.444 8.128 1.00 97.44 178 THR A O 1
ATOM 1282 N N . ILE A 1 179 ? 5.628 6.276 9.369 1.00 97.62 179 ILE A N 1
ATOM 1283 C CA . ILE A 1 179 ? 4.441 6.561 8.563 1.00 97.62 179 ILE A CA 1
ATOM 1284 C C . ILE A 1 179 ? 3.606 7.583 9.336 1.00 97.62 179 ILE A C 1
ATOM 1286 O O . ILE A 1 179 ? 3.074 7.293 10.411 1.00 97.62 179 ILE A O 1
ATOM 1290 N N . TYR A 1 180 ? 3.513 8.789 8.791 1.00 97.69 180 TYR A N 1
ATOM 1291 C CA . TYR A 1 180 ? 2.709 9.871 9.340 1.00 97.69 180 TYR A CA 1
ATOM 1292 C C . TYR A 1 180 ? 1.302 9.808 8.755 1.00 97.69 180 TYR A C 1
ATOM 1294 O O . TYR A 1 180 ? 1.129 9.897 7.541 1.00 97.69 180 TYR A O 1
ATOM 1302 N N . TRP A 1 181 ? 0.301 9.653 9.617 1.00 97.81 181 TRP A N 1
ATOM 1303 C CA . TRP A 1 181 ? -1.083 9.395 9.237 1.00 97.81 181 TRP A CA 1
ATOM 1304 C C . TRP A 1 181 ? -1.995 10.581 9.587 1.00 97.81 181 TRP A C 1
ATOM 1306 O O . TRP A 1 181 ? -2.223 10.842 10.771 1.00 97.81 181 TRP A O 1
ATOM 1316 N N . PRO A 1 182 ? -2.556 11.303 8.604 1.00 97.19 182 PRO A N 1
ATOM 1317 C CA . PRO A 1 182 ? -3.574 12.315 8.875 1.00 97.19 182 PRO A CA 1
ATOM 1318 C C . PRO A 1 182 ? -4.841 11.674 9.461 1.00 97.19 182 PRO A C 1
ATOM 1320 O O . PRO A 1 182 ? -5.345 10.695 8.912 1.00 97.19 182 PRO A O 1
ATOM 1323 N N . SER A 1 183 ? -5.404 12.213 10.544 1.00 94.56 183 SER A N 1
ATOM 1324 C CA . SER A 1 183 ? -6.501 11.547 11.271 1.00 94.56 183 SER A CA 1
ATOM 1325 C C . SER A 1 183 ? -7.809 11.342 10.488 1.00 94.56 183 SER A C 1
ATOM 1327 O O . SER A 1 183 ? -8.611 10.491 10.865 1.00 94.56 183 SER A O 1
ATOM 1329 N N . GLY A 1 184 ? -8.012 12.073 9.390 1.00 91.50 184 GLY A N 1
ATOM 1330 C CA . GLY A 1 184 ? -9.148 11.912 8.472 1.00 91.50 184 GLY A CA 1
ATOM 1331 C C . GLY A 1 184 ? -8.830 11.157 7.177 1.00 91.50 184 GLY A C 1
ATOM 1332 O O . GLY A 1 184 ? -9.653 11.167 6.272 1.00 91.50 184 GLY A O 1
ATOM 1333 N N . SER A 1 185 ? -7.647 10.548 7.058 1.00 93.50 185 SER A N 1
ATOM 1334 C CA . SER A 1 185 ? -7.203 9.895 5.818 1.00 93.50 185 SER A CA 1
ATOM 1335 C C . SER A 1 185 ? -7.562 8.408 5.742 1.00 93.50 185 SER A C 1
ATOM 1337 O O . SER A 1 185 ? -7.756 7.739 6.765 1.00 93.50 185 SER A O 1
ATOM 1339 N N . GLY A 1 186 ? -7.570 7.887 4.511 1.00 92.50 186 GLY A N 1
ATOM 1340 C CA . GLY A 1 186 ? -7.767 6.470 4.195 1.00 92.50 186 GLY A CA 1
ATOM 1341 C C . GLY A 1 186 ? -9.211 6.108 3.848 1.00 92.50 186 GLY A C 1
ATOM 1342 O O . GLY A 1 186 ? -10.164 6.744 4.30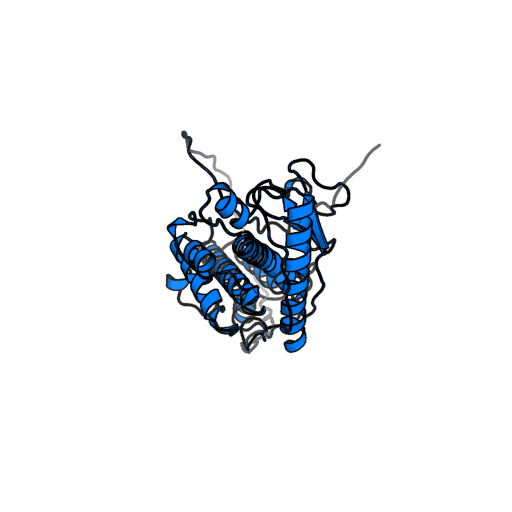4 1.00 92.50 186 GLY A O 1
ATOM 1343 N N . ILE A 1 187 ? -9.389 5.044 3.059 1.00 94.12 187 ILE A N 1
ATOM 1344 C CA 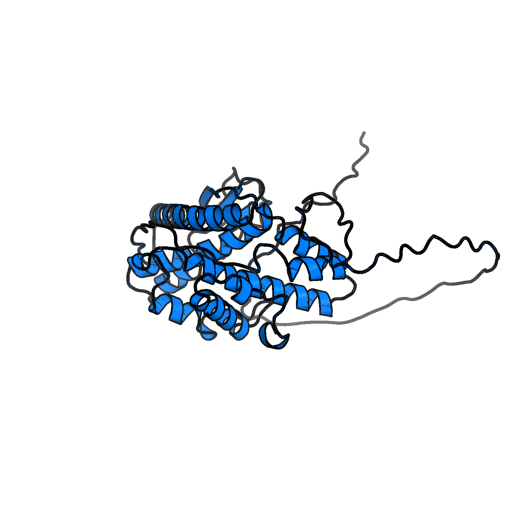. ILE A 1 187 ? -10.726 4.609 2.639 1.00 94.12 187 ILE A CA 1
ATOM 1345 C C . ILE A 1 187 ? -11.540 4.084 3.827 1.00 94.12 187 ILE A C 1
ATOM 1347 O O . ILE A 1 187 ? -12.763 4.207 3.840 1.00 94.12 187 ILE A O 1
ATOM 1351 N N . ALA A 1 188 ? -10.890 3.563 4.872 1.00 95.50 188 ALA A N 1
ATOM 1352 C CA . ALA A 1 188 ? -11.552 3.146 6.100 1.00 95.50 188 ALA A CA 1
ATOM 1353 C C . ALA A 1 188 ? -12.271 4.323 6.772 1.00 95.50 188 ALA A C 1
ATOM 1355 O O . ALA A 1 188 ? -13.425 4.179 7.177 1.00 95.50 188 ALA A O 1
ATOM 1356 N N . HIS A 1 189 ? -11.643 5.504 6.818 1.00 95.44 189 HIS A N 1
ATOM 1357 C CA . HIS A 1 189 ? -12.291 6.707 7.337 1.00 95.44 189 HIS A CA 1
ATOM 1358 C C . HIS A 1 189 ? -13.562 7.034 6.540 1.00 95.44 189 HIS A C 1
ATOM 1360 O O . HIS A 1 189 ? -14.633 7.219 7.123 1.00 95.44 189 HIS A O 1
ATOM 1366 N N . GLU A 1 190 ? -13.481 7.016 5.207 1.00 95.00 190 GLU A N 1
ATOM 1367 C CA . GLU A 1 190 ? -14.631 7.265 4.330 1.00 95.00 190 GLU A CA 1
ATOM 1368 C C . GLU A 1 190 ? -15.749 6.222 4.509 1.00 95.00 190 GLU A C 1
ATOM 1370 O O . GLU A 1 190 ? -16.937 6.565 4.546 1.00 95.00 190 GLU A O 1
ATOM 1375 N N . MET A 1 191 ? -15.398 4.941 4.667 1.00 95.94 191 MET A N 1
ATOM 1376 C CA . MET A 1 191 ? -16.356 3.860 4.921 1.00 95.94 191 MET A CA 1
ATOM 1377 C C . MET A 1 191 ? -17.088 4.044 6.256 1.00 95.94 191 MET A C 1
ATOM 1379 O O . MET A 1 191 ? -18.305 3.840 6.320 1.00 95.94 191 MET A O 1
ATOM 1383 N N . GLY A 1 192 ? -16.367 4.449 7.306 1.00 95.81 192 GLY A N 1
ATOM 1384 C CA . GLY A 1 192 ? -16.937 4.749 8.619 1.00 95.81 192 GLY A CA 1
ATOM 1385 C C . GLY A 1 192 ? -17.850 5.976 8.582 1.00 95.81 192 GLY A C 1
ATOM 1386 O O . GLY A 1 192 ? -19.002 5.903 9.025 1.00 95.81 192 GLY A O 1
ATOM 1387 N N . ALA A 1 193 ? -17.373 7.071 7.985 1.00 94.44 193 ALA A N 1
ATOM 1388 C CA . ALA A 1 193 ? -18.088 8.343 7.884 1.00 94.44 193 ALA A CA 1
ATOM 1389 C C . ALA A 1 193 ? -19.361 8.249 7.023 1.00 94.44 193 ALA A C 1
ATOM 1391 O O . ALA A 1 193 ? -20.402 8.806 7.373 1.00 94.44 193 ALA A O 1
ATOM 1392 N N . SER A 1 194 ? -19.314 7.505 5.914 1.00 94.56 194 SER A N 1
ATOM 1393 C CA . SER A 1 194 ? -20.484 7.255 5.055 1.00 94.56 194 SER A CA 1
ATOM 1394 C C . SER A 1 194 ? -21.466 6.239 5.647 1.00 94.56 194 SER A C 1
ATOM 1396 O O . SER A 1 194 ? -22.621 6.165 5.219 1.00 94.56 194 SER A O 1
ATOM 1398 N N . GLY A 1 195 ? -21.024 5.445 6.627 1.00 94.19 195 GLY A N 1
ATOM 1399 C CA . GLY A 1 195 ? -21.780 4.331 7.187 1.00 94.19 195 GLY A CA 1
ATOM 1400 C C . GLY A 1 195 ? -21.833 3.093 6.288 1.00 94.19 195 GLY A C 1
ATOM 1401 O O . GLY A 1 195 ? -22.624 2.196 6.582 1.00 94.19 195 GLY A O 1
ATOM 1402 N N . ALA A 1 196 ? -21.014 3.028 5.230 1.00 94.50 196 ALA A N 1
ATOM 1403 C CA . ALA A 1 196 ? -20.857 1.834 4.398 1.00 94.50 196 ALA A CA 1
ATOM 1404 C C . ALA A 1 196 ? -20.349 0.634 5.215 1.00 94.50 196 ALA A C 1
ATOM 1406 O O . ALA A 1 196 ? -20.770 -0.496 4.974 1.00 94.50 196 ALA A O 1
ATOM 1407 N N . VAL A 1 197 ? -19.511 0.899 6.224 1.00 95.56 197 VAL A N 1
ATOM 1408 C CA . VAL A 1 197 ? -19.107 -0.074 7.244 1.00 95.56 197 VAL A CA 1
ATOM 1409 C C . VAL A 1 197 ? -19.557 0.428 8.613 1.00 95.56 197 VAL A C 1
ATOM 1411 O O . VAL A 1 197 ? -19.247 1.540 9.041 1.00 95.56 197 VAL A O 1
ATOM 1414 N N . GLY A 1 198 ? -20.384 -0.383 9.273 1.00 90.19 198 GLY A N 1
ATOM 1415 C CA . GLY A 1 198 ? -21.032 -0.029 10.533 1.00 90.19 198 GLY A CA 1
ATOM 1416 C C . GLY A 1 198 ? -20.401 -0.644 11.776 1.00 90.19 198 GLY A C 1
ATOM 1417 O O . GLY A 1 198 ? -20.519 -0.063 12.854 1.00 90.19 198 GLY A O 1
ATOM 1418 N N . ASP A 1 199 ? -19.800 -1.818 11.611 1.00 96.81 199 ASP A N 1
ATOM 1419 C CA . ASP A 1 199 ? -19.232 -2.629 12.678 1.00 96.81 199 ASP A CA 1
ATOM 1420 C C . ASP A 1 199 ? -17.796 -2.193 12.988 1.00 96.81 199 ASP A C 1
ATOM 1422 O O . ASP A 1 199 ? -16.998 -1.964 12.077 1.00 96.81 199 ASP A O 1
ATOM 1426 N N . GLU A 1 200 ? -17.477 -2.063 14.277 1.00 97.50 200 GLU A N 1
ATOM 1427 C CA . GLU A 1 200 ? -16.174 -1.555 14.714 1.00 97.50 200 GLU A CA 1
ATOM 1428 C C . GLU A 1 200 ? -15.032 -2.512 14.372 1.00 97.50 200 GLU A C 1
ATOM 1430 O O . GLU A 1 200 ? -13.946 -2.048 14.038 1.00 97.50 200 GLU A O 1
ATOM 1435 N N . ALA A 1 201 ? -15.259 -3.829 14.434 1.00 97.12 201 ALA A N 1
ATOM 1436 C CA . ALA A 1 201 ? -14.230 -4.805 14.096 1.00 97.12 201 ALA A CA 1
ATOM 1437 C C . ALA A 1 201 ? -13.985 -4.829 12.583 1.00 97.12 201 ALA A C 1
ATOM 1439 O O . ALA A 1 201 ? -12.834 -4.853 12.153 1.00 97.12 201 ALA A O 1
ATOM 1440 N N . GLU A 1 202 ? -15.042 -4.751 11.767 1.00 97.50 202 GLU A N 1
ATOM 1441 C CA . GLU A 1 202 ? -14.888 -4.618 10.314 1.00 97.50 202 GLU A CA 1
ATOM 1442 C C . GLU A 1 202 ? -14.102 -3.355 9.937 1.00 97.50 202 GLU A C 1
ATOM 1444 O O . GLU A 1 202 ? -13.207 -3.425 9.090 1.00 97.50 202 GLU A O 1
ATOM 1449 N N . LEU A 1 203 ? -14.366 -2.222 10.598 1.00 97.56 203 LEU A N 1
ATOM 1450 C CA . LEU A 1 203 ? -13.661 -0.970 10.324 1.00 97.56 203 LEU A CA 1
ATOM 1451 C C . LEU A 1 203 ? -12.160 -1.062 10.635 1.00 97.56 203 LEU A C 1
ATOM 1453 O O . LEU A 1 203 ? -11.339 -0.567 9.864 1.00 97.56 203 LEU A O 1
ATOM 1457 N N . SER A 1 204 ? -11.776 -1.760 11.705 1.00 97.62 204 SER A N 1
ATOM 1458 C CA . SER A 1 204 ? -10.365 -2.013 12.023 1.00 97.62 204 SER A CA 1
ATOM 1459 C C . SER A 1 204 ? -9.655 -2.802 10.923 1.00 97.62 204 SER A C 1
ATOM 1461 O O . SER A 1 204 ? -8.499 -2.524 10.602 1.00 97.62 204 SER A O 1
ATOM 1463 N N . THR A 1 205 ? -10.345 -3.764 10.300 1.00 97.50 205 THR A N 1
ATOM 1464 C CA . THR A 1 205 ? -9.780 -4.525 9.172 1.00 97.50 205 THR A CA 1
ATOM 1465 C C . THR A 1 205 ? -9.629 -3.675 7.907 1.00 97.50 205 THR A C 1
ATOM 1467 O O . THR A 1 205 ? -8.708 -3.909 7.125 1.00 97.50 205 THR A O 1
ATOM 1470 N N . ALA A 1 206 ? -10.480 -2.657 7.721 1.00 97.81 206 ALA A N 1
ATOM 1471 C CA . ALA A 1 206 ? -10.324 -1.678 6.647 1.00 97.81 206 ALA A CA 1
ATOM 1472 C C . ALA A 1 206 ? -9.081 -0.801 6.873 1.00 97.81 206 ALA A C 1
ATOM 1474 O O . ALA A 1 206 ? -8.281 -0.640 5.954 1.00 97.81 206 ALA A O 1
ATOM 1475 N N . TYR A 1 207 ? -8.849 -0.330 8.106 1.00 98.06 207 TYR A N 1
ATOM 1476 C CA . TYR A 1 207 ? -7.622 0.403 8.448 1.00 98.06 207 TYR A CA 1
ATOM 1477 C C . TYR A 1 207 ? -6.358 -0.452 8.284 1.00 98.06 207 TYR A C 1
ATOM 1479 O O . TYR A 1 207 ? -5.324 0.058 7.853 1.00 98.06 207 TYR A O 1
ATOM 1487 N N . LEU A 1 208 ? -6.424 -1.759 8.569 1.00 98.62 208 LEU A N 1
ATOM 1488 C CA . LEU A 1 208 ? -5.320 -2.678 8.274 1.00 98.62 208 LEU A CA 1
ATOM 1489 C C . LEU A 1 208 ? -5.022 -2.747 6.769 1.00 98.62 208 LEU A C 1
ATOM 1491 O O . LEU A 1 208 ? -3.853 -2.798 6.386 1.00 98.62 208 LEU A O 1
ATOM 1495 N N . TRP A 1 209 ? -6.045 -2.734 5.909 1.00 98.31 209 TRP A N 1
ATOM 1496 C CA . TRP A 1 209 ? -5.837 -2.690 4.460 1.00 98.31 209 TRP A CA 1
ATOM 1497 C C . TRP A 1 209 ? -5.215 -1.362 4.011 1.00 98.31 209 TRP A C 1
ATOM 1499 O O . TRP A 1 209 ? -4.212 -1.397 3.296 1.00 98.31 209 TRP A O 1
ATOM 1509 N N . ASP A 1 210 ? -5.734 -0.218 4.477 1.00 97.62 210 ASP A N 1
ATOM 1510 C CA . ASP A 1 210 ? -5.165 1.097 4.140 1.00 97.62 210 ASP A CA 1
ATOM 1511 C C . ASP A 1 210 ? -3.683 1.160 4.534 1.00 97.62 210 ASP A C 1
ATOM 1513 O O . ASP A 1 210 ? -2.820 1.554 3.747 1.00 97.62 210 ASP A O 1
ATOM 1517 N N . LEU A 1 211 ? -3.361 0.693 5.744 1.00 98.44 211 LEU A N 1
ATOM 1518 C CA . LEU A 1 211 ? -1.989 0.665 6.232 1.00 98.44 211 LEU A CA 1
ATOM 1519 C C . LEU A 1 211 ? -1.098 -0.282 5.418 1.00 98.44 211 LEU A C 1
ATOM 1521 O O . LEU A 1 211 ? 0.071 0.028 5.179 1.00 98.44 211 LEU A O 1
ATOM 1525 N N . SER A 1 212 ? -1.640 -1.409 4.949 1.00 98.44 212 SER A N 1
ATOM 1526 C CA . SER A 1 212 ? -0.923 -2.335 4.067 1.00 98.44 212 SER A CA 1
ATOM 1527 C C . SER A 1 212 ? -0.456 -1.643 2.784 1.00 98.44 212 SER A C 1
ATOM 1529 O O . SER A 1 212 ? 0.661 -1.888 2.325 1.00 98.44 212 SER A O 1
ATOM 1531 N N . TYR A 1 213 ? -1.259 -0.717 2.247 1.00 93.88 213 TYR A N 1
ATOM 1532 C CA . TYR A 1 213 ? -0.890 0.089 1.083 1.00 93.88 213 TYR A CA 1
ATOM 1533 C C . TYR A 1 213 ? 0.340 0.968 1.352 1.00 93.88 213 TYR A C 1
ATOM 1535 O O . TYR A 1 213 ? 1.287 0.972 0.562 1.00 93.88 213 TYR A O 1
ATOM 1543 N N . SER A 1 214 ? 0.392 1.642 2.505 1.00 95.69 214 SER A N 1
ATOM 1544 C CA . SER A 1 214 ? 1.573 2.412 2.927 1.00 95.69 214 SER A CA 1
ATOM 1545 C C . SER A 1 214 ? 2.796 1.522 3.188 1.00 95.69 214 SER A C 1
ATOM 1547 O O . SER A 1 214 ? 3.922 1.901 2.861 1.00 95.69 214 SER A O 1
ATOM 1549 N N . TYR A 1 215 ? 2.599 0.316 3.730 1.00 97.38 215 TYR A N 1
ATOM 1550 C CA . TYR A 1 215 ? 3.684 -0.633 4.000 1.00 97.38 215 TYR A CA 1
ATOM 1551 C C . TYR A 1 215 ? 4.370 -1.157 2.729 1.00 97.38 215 TYR A C 1
ATOM 1553 O O . TYR A 1 215 ? 5.552 -1.491 2.784 1.00 97.38 215 TYR A O 1
ATOM 1561 N N . VAL A 1 216 ? 3.694 -1.178 1.572 1.00 97.31 216 VAL A N 1
ATOM 1562 C CA . VAL A 1 216 ? 4.357 -1.519 0.299 1.00 97.31 216 VAL A CA 1
ATOM 1563 C C . VAL A 1 216 ? 5.483 -0.538 -0.018 1.00 97.31 216 VAL A C 1
ATOM 1565 O O . VAL A 1 216 ? 6.559 -0.967 -0.427 1.00 97.31 216 VAL A O 1
ATOM 1568 N N . ASN A 1 217 ? 5.284 0.765 0.219 1.00 94.31 217 ASN A N 1
ATOM 1569 C CA . ASN A 1 217 ? 6.335 1.763 0.002 1.00 94.31 217 ASN A CA 1
ATOM 1570 C C . ASN A 1 217 ? 7.564 1.477 0.880 1.00 94.31 217 ASN A C 1
ATOM 1572 O O . ASN A 1 217 ? 8.684 1.44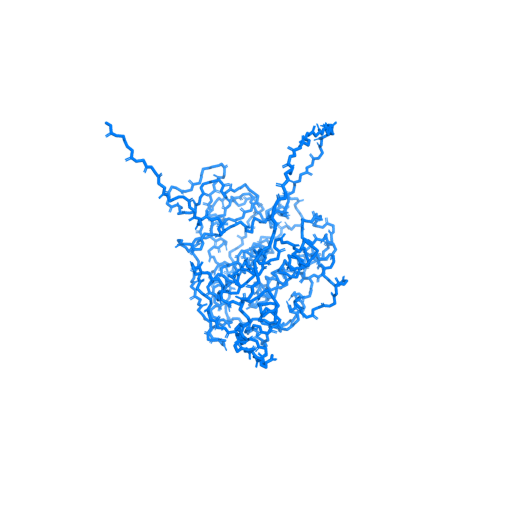7 0.375 1.00 94.31 217 ASN A O 1
ATOM 1576 N N . ALA A 1 218 ? 7.334 1.192 2.164 1.00 93.81 218 ALA A N 1
ATOM 1577 C CA . ALA A 1 218 ? 8.371 0.799 3.113 1.00 93.81 218 ALA A CA 1
ATOM 1578 C C . ALA A 1 218 ? 9.126 -0.464 2.658 1.00 93.81 218 ALA A C 1
ATOM 1580 O O . ALA A 1 218 ? 10.356 -0.482 2.635 1.00 93.81 218 ALA A O 1
ATOM 1581 N N . GLY A 1 219 ? 8.396 -1.501 2.238 1.00 95.00 219 GLY A N 1
ATOM 1582 C CA . GLY A 1 219 ? 8.983 -2.743 1.737 1.00 95.00 219 GLY A CA 1
ATOM 1583 C C . GLY A 1 219 ? 9.820 -2.532 0.478 1.00 95.00 219 GLY A C 1
ATOM 1584 O O . GLY A 1 219 ? 10.922 -3.067 0.370 1.00 95.00 219 GLY A O 1
ATOM 1585 N N . TRP A 1 220 ? 9.341 -1.718 -0.462 1.00 94.94 220 TRP A N 1
ATOM 1586 C CA . TRP A 1 220 ? 10.067 -1.360 -1.686 1.00 94.94 220 TRP A CA 1
ATOM 1587 C C . TRP A 1 220 ? 11.286 -0.491 -1.441 1.00 94.94 220 TRP A C 1
ATOM 1589 O O . TRP A 1 220 ? 12.272 -0.632 -2.165 1.00 94.94 220 TRP A O 1
ATOM 1599 N N . TRP A 1 221 ? 11.236 0.384 -0.442 1.00 93.19 221 TRP A N 1
ATOM 1600 C CA . TRP A 1 221 ? 12.398 1.150 -0.025 1.00 93.19 221 TRP A CA 1
ATOM 1601 C C . TRP A 1 221 ? 13.471 0.237 0.561 1.00 93.19 221 TRP A C 1
ATOM 1603 O O . TRP A 1 221 ? 14.588 0.213 0.050 1.00 93.19 221 TRP A O 1
ATOM 1613 N N . ASP A 1 222 ? 13.120 -0.560 1.574 1.00 93.50 222 ASP A N 1
ATOM 1614 C CA . ASP A 1 222 ? 14.087 -1.413 2.267 1.00 93.50 222 ASP A CA 1
ATOM 1615 C C . ASP A 1 222 ? 14.706 -2.424 1.299 1.00 93.50 222 ASP A C 1
ATOM 1617 O O . ASP A 1 222 ? 15.926 -2.541 1.221 1.00 93.50 222 ASP A O 1
ATOM 1621 N N . SER A 1 223 ? 13.879 -3.097 0.492 1.00 92.88 223 SER A N 1
ATOM 1622 C CA . SER A 1 223 ? 14.342 -4.056 -0.520 1.00 92.88 223 SER A CA 1
ATOM 1623 C C . SER A 1 223 ? 14.993 -3.411 -1.743 1.00 92.88 223 SER A C 1
ATOM 1625 O O . SER A 1 223 ? 15.475 -4.132 -2.609 1.00 92.88 223 SER A O 1
ATOM 1627 N N . THR A 1 224 ? 15.013 -2.082 -1.859 1.00 93.00 224 THR A N 1
ATOM 1628 C CA . THR A 1 224 ? 15.520 -1.322 -3.017 1.00 93.00 224 THR A CA 1
ATOM 1629 C C . THR A 1 224 ? 14.747 -1.513 -4.334 1.00 93.00 224 THR A C 1
ATOM 1631 O O . THR A 1 224 ? 15.086 -0.900 -5.345 1.00 93.00 224 THR A O 1
ATOM 1634 N N . ILE A 1 225 ? 13.646 -2.276 -4.348 1.00 94.19 225 ILE A N 1
ATOM 1635 C CA . ILE A 1 225 ? 12.764 -2.429 -5.523 1.00 94.19 225 ILE A CA 1
ATOM 1636 C C . ILE A 1 225 ? 12.206 -1.071 -5.981 1.00 94.19 225 ILE A C 1
ATOM 1638 O O . ILE A 1 225 ? 12.148 -0.783 -7.177 1.00 94.19 225 ILE A O 1
ATOM 1642 N N . GLY A 1 2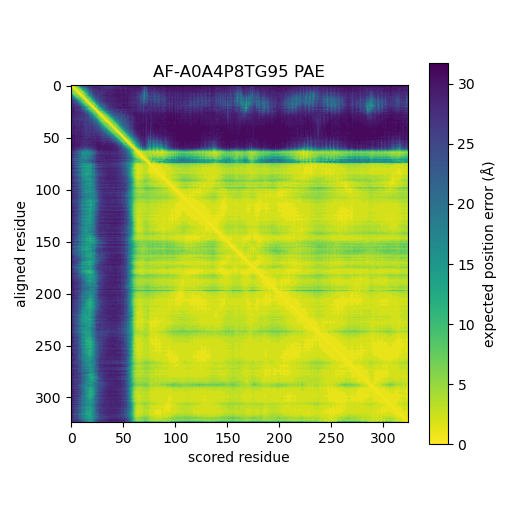26 ? 11.852 -0.197 -5.036 1.00 93.25 226 GLY A N 1
ATOM 1643 C CA . GLY A 1 226 ? 11.387 1.156 -5.347 1.00 93.25 226 GLY A CA 1
ATOM 1644 C C . GLY A 1 226 ? 12.478 2.034 -5.969 1.00 93.25 226 GLY A C 1
ATOM 1645 O O . GLY A 1 226 ? 12.174 2.910 -6.781 1.00 93.25 226 GLY A O 1
ATOM 1646 N N . ILE A 1 227 ? 13.749 1.773 -5.641 1.00 92.75 227 ILE A N 1
ATOM 1647 C CA . ILE A 1 227 ? 14.902 2.464 -6.232 1.00 92.75 227 ILE A CA 1
ATOM 1648 C C . ILE A 1 227 ? 15.075 2.047 -7.691 1.00 92.75 227 ILE A C 1
ATOM 1650 O O . ILE A 1 227 ? 15.233 2.920 -8.542 1.00 92.75 227 ILE A O 1
ATOM 1654 N N . TYR A 1 228 ? 14.945 0.753 -8.003 1.00 94.06 228 TYR A N 1
ATOM 1655 C CA . TYR A 1 228 ? 14.937 0.275 -9.387 1.00 94.06 228 TYR A CA 1
ATOM 1656 C C . TYR A 1 228 ? 13.864 0.975 -10.223 1.00 94.06 228 TYR A C 1
ATOM 1658 O O . TYR A 1 228 ? 14.172 1.558 -11.261 1.00 94.06 228 TYR A O 1
ATOM 1666 N N . TYR A 1 229 ? 12.617 1.006 -9.749 1.00 94.75 229 TYR A N 1
ATOM 1667 C CA . TYR A 1 229 ? 11.555 1.725 -10.455 1.00 94.75 229 TYR A CA 1
ATOM 1668 C C . TYR A 1 229 ? 11.884 3.216 -10.656 1.00 94.75 229 TYR A C 1
ATOM 1670 O O . TYR A 1 229 ? 11.720 3.733 -11.761 1.00 94.75 229 TYR A O 1
ATOM 1678 N N . SER A 1 230 ? 12.383 3.898 -9.619 1.00 92.38 230 SER A N 1
ATOM 1679 C CA . SER A 1 230 ? 12.758 5.316 -9.696 1.00 92.38 230 SER A CA 1
ATOM 1680 C C . SER A 1 230 ? 13.841 5.573 -10.751 1.00 92.38 230 SER A C 1
ATOM 1682 O O . SER A 1 230 ? 13.681 6.448 -11.602 1.00 92.38 230 SER A O 1
ATOM 1684 N N . GLN A 1 231 ? 14.910 4.773 -10.743 1.00 92.31 231 GLN A N 1
ATOM 1685 C CA . GLN A 1 231 ? 16.012 4.876 -11.703 1.00 92.31 231 GLN A CA 1
ATOM 1686 C C . GLN A 1 231 ? 15.549 4.583 -13.134 1.00 92.31 231 GLN A C 1
ATOM 1688 O O . GLN A 1 231 ? 15.909 5.307 -14.060 1.00 92.31 231 GLN A O 1
ATOM 1693 N N . MET A 1 232 ? 14.700 3.569 -13.320 1.00 93.50 232 MET A N 1
ATOM 1694 C CA . MET A 1 232 ? 14.125 3.259 -14.627 1.00 93.50 232 MET A CA 1
ATOM 1695 C C . MET A 1 232 ? 13.233 4.391 -15.136 1.00 93.50 232 MET A C 1
ATOM 1697 O O . MET A 1 232 ? 13.331 4.762 -16.299 1.00 93.50 232 MET A O 1
ATOM 1701 N N . SER A 1 233 ? 12.388 4.967 -14.277 1.00 93.00 233 SER A N 1
ATOM 1702 C CA . SER A 1 233 ? 11.521 6.085 -14.656 1.00 93.00 233 SER A CA 1
ATOM 1703 C C . SER A 1 233 ? 12.333 7.301 -15.107 1.00 93.00 233 SER A C 1
ATOM 1705 O O . SER A 1 233 ? 11.958 7.924 -16.095 1.00 93.00 233 SER A O 1
ATOM 1707 N N . GLN A 1 234 ? 13.438 7.619 -14.425 1.00 91.44 234 GLN A N 1
ATOM 1708 C CA . GLN A 1 234 ? 14.352 8.704 -14.814 1.00 91.44 234 GLN A CA 1
ATOM 1709 C C . GLN A 1 234 ? 15.061 8.395 -16.141 1.00 91.44 234 GLN A C 1
ATOM 1711 O O . GLN A 1 234 ? 15.121 9.233 -17.033 1.00 91.44 234 GLN A O 1
ATOM 1716 N N . GLY A 1 235 ? 15.530 7.159 -16.328 1.00 92.12 235 GLY A N 1
ATOM 1717 C CA . GLY A 1 235 ? 16.149 6.734 -17.588 1.00 92.12 235 GLY A CA 1
ATOM 1718 C C . GLY A 1 235 ? 15.191 6.680 -18.790 1.00 92.12 235 GLY A C 1
ATOM 1719 O O . GLY A 1 235 ? 15.655 6.563 -19.920 1.00 92.12 235 GLY A O 1
ATOM 1720 N N . LEU A 1 236 ? 13.875 6.763 -18.561 1.00 95.19 236 LEU A N 1
ATOM 1721 C CA . LEU A 1 236 ? 12.823 6.805 -19.585 1.00 95.19 236 LEU A CA 1
ATOM 1722 C C . LEU A 1 236 ? 12.257 8.220 -19.814 1.00 95.19 236 LEU A C 1
ATOM 1724 O O . LEU A 1 236 ? 11.219 8.349 -20.455 1.00 95.19 236 LEU A O 1
ATOM 1728 N N . GLU A 1 237 ? 12.887 9.286 -19.308 1.00 92.94 237 GLU A N 1
ATOM 1729 C CA . GLU A 1 237 ? 12.387 10.665 -19.480 1.00 92.94 237 GLU A CA 1
ATOM 1730 C C . GLU A 1 237 ? 12.188 11.070 -20.953 1.00 92.94 237 GLU A C 1
ATOM 1732 O O . GLU A 1 237 ? 11.243 11.793 -21.269 1.00 92.94 237 GLU A O 1
ATOM 1737 N N . ASP A 1 238 ? 13.014 10.539 -21.858 1.00 95.56 238 ASP A N 1
ATOM 1738 C CA . ASP A 1 238 ? 12.910 10.765 -23.306 1.00 95.56 238 ASP A CA 1
ATOM 1739 C C . ASP A 1 238 ? 11.950 9.782 -24.026 1.00 95.56 238 ASP A C 1
ATOM 1741 O O . ASP A 1 238 ? 11.772 9.874 -25.243 1.00 95.56 238 ASP A O 1
ATOM 1745 N N . ASP A 1 239 ? 11.309 8.855 -23.299 1.00 97.25 239 ASP A N 1
ATOM 1746 C CA . ASP A 1 239 ? 10.315 7.891 -23.803 1.00 97.25 239 ASP A CA 1
ATOM 1747 C C . ASP A 1 239 ? 9.045 7.887 -22.916 1.00 97.25 239 ASP A C 1
ATOM 1749 O O . ASP A 1 239 ? 8.846 7.004 -22.068 1.00 97.25 239 ASP A O 1
ATOM 1753 N N . PRO A 1 240 ? 8.157 8.887 -23.087 1.00 95.19 240 PRO A N 1
ATOM 1754 C CA . PRO A 1 240 ? 7.007 9.086 -22.206 1.00 95.19 240 PRO A CA 1
ATOM 1755 C C . PRO A 1 240 ? 5.986 7.941 -22.259 1.00 95.19 240 PRO A C 1
ATOM 1757 O O . PRO A 1 240 ? 5.307 7.684 -21.263 1.00 95.19 240 PRO A O 1
ATOM 1760 N N . ASP A 1 241 ? 5.878 7.229 -23.384 1.00 95.75 241 ASP A N 1
ATOM 1761 C CA . ASP A 1 241 ? 4.947 6.106 -23.519 1.00 95.75 241 ASP A CA 1
ATOM 1762 C C . ASP A 1 241 ? 5.414 4.915 -22.673 1.00 95.75 241 ASP A C 1
ATOM 1764 O O . ASP A 1 241 ? 4.624 4.346 -21.906 1.00 95.75 241 ASP A O 1
ATOM 1768 N N . ARG A 1 242 ? 6.713 4.584 -22.737 1.00 96.06 242 ARG A N 1
ATOM 1769 C CA . ARG A 1 242 ? 7.308 3.554 -21.874 1.00 96.06 242 ARG A CA 1
ATOM 1770 C C . ARG A 1 242 ? 7.314 3.964 -20.409 1.00 96.06 242 ARG A C 1
ATOM 1772 O O . ARG A 1 242 ? 7.048 3.126 -19.548 1.00 96.06 242 ARG A O 1
ATOM 1779 N N . GLN A 1 243 ? 7.568 5.236 -20.109 1.00 95.69 243 GLN A N 1
ATOM 1780 C CA . GLN A 1 243 ? 7.504 5.746 -18.740 1.00 95.69 243 GLN A CA 1
ATOM 1781 C C . GLN A 1 243 ? 6.080 5.622 -18.165 1.00 95.69 243 GLN A C 1
ATOM 1783 O O . GLN A 1 243 ? 5.896 5.172 -17.031 1.00 95.69 243 GLN A O 1
ATOM 1788 N N . ALA A 1 244 ? 5.053 5.946 -18.956 1.00 95.19 244 ALA A N 1
ATOM 1789 C CA . ALA A 1 244 ? 3.659 5.788 -18.552 1.00 95.19 244 ALA A CA 1
ATOM 1790 C C . ALA A 1 244 ? 3.280 4.311 -18.337 1.00 95.19 244 ALA A C 1
ATOM 1792 O O . ALA A 1 244 ? 2.531 3.995 -17.410 1.00 95.19 244 ALA A O 1
ATOM 1793 N N . GLU A 1 245 ? 3.809 3.395 -19.153 1.00 96.75 245 GLU A N 1
ATOM 1794 C CA . GLU A 1 245 ? 3.638 1.954 -18.944 1.00 96.75 245 GLU A CA 1
ATOM 1795 C C . GLU A 1 245 ? 4.306 1.468 -17.656 1.00 96.75 245 GLU A C 1
ATOM 1797 O O . GLU A 1 245 ? 3.663 0.785 -16.855 1.00 96.75 245 GLU A O 1
ATOM 1802 N N . ALA A 1 246 ? 5.557 1.860 -17.413 1.00 96.62 246 ALA A N 1
ATOM 1803 C CA . ALA A 1 246 ? 6.257 1.546 -16.172 1.00 96.62 246 ALA A CA 1
ATOM 1804 C C . ALA A 1 246 ? 5.453 2.011 -14.950 1.00 96.62 246 ALA A C 1
ATOM 1806 O O . ALA A 1 246 ? 5.272 1.255 -13.994 1.00 96.62 246 ALA A O 1
ATOM 1807 N N . LYS A 1 247 ? 4.908 3.233 -15.002 1.00 96.06 247 LYS A N 1
ATOM 1808 C CA . LYS A 1 247 ? 4.067 3.796 -13.940 1.00 96.06 247 LYS A CA 1
ATOM 1809 C C . LYS A 1 247 ? 2.798 2.971 -13.704 1.00 96.06 247 LYS A C 1
ATOM 1811 O O . LYS A 1 247 ? 2.462 2.690 -12.553 1.00 96.06 247 LYS A O 1
ATOM 1816 N N . ARG A 1 248 ? 2.116 2.548 -14.776 1.00 97.69 248 ARG A N 1
ATOM 1817 C CA . ARG A 1 248 ? 0.938 1.660 -14.726 1.00 97.69 248 ARG A CA 1
ATOM 1818 C C . ARG A 1 248 ? 1.246 0.326 -14.053 1.00 97.69 248 ARG A C 1
ATOM 1820 O O . ARG A 1 248 ? 0.513 -0.097 -13.157 1.00 97.69 248 ARG A O 1
ATOM 1827 N N . ARG A 1 249 ? 2.351 -0.315 -14.443 1.00 98.19 249 ARG A N 1
ATOM 1828 C CA . ARG A 1 249 ? 2.790 -1.608 -13.894 1.00 98.19 249 ARG A CA 1
ATOM 1829 C C . ARG A 1 249 ? 3.179 -1.497 -12.427 1.00 98.19 249 ARG A C 1
ATOM 1831 O O . ARG A 1 249 ? 2.692 -2.278 -11.614 1.00 98.19 249 ARG A O 1
ATOM 1838 N N . TYR A 1 250 ? 3.973 -0.492 -12.070 1.00 97.31 250 TYR A N 1
ATOM 1839 C CA . TYR A 1 250 ? 4.386 -0.275 -10.686 1.00 97.31 250 TYR A CA 1
ATOM 1840 C C . TYR A 1 250 ? 3.192 0.015 -9.767 1.00 97.31 250 TYR A C 1
ATOM 1842 O O . TYR A 1 250 ? 3.061 -0.601 -8.711 1.00 97.31 250 TYR A O 1
ATOM 1850 N N . ALA A 1 251 ? 2.266 0.885 -10.189 1.00 97.00 251 ALA A N 1
ATOM 1851 C CA . ALA A 1 251 ? 1.042 1.155 -9.434 1.00 97.00 251 ALA A CA 1
ATOM 1852 C C . ALA A 1 251 ? 0.190 -0.114 -9.250 1.00 97.00 251 ALA A C 1
ATOM 1854 O O . ALA A 1 251 ? -0.212 -0.432 -8.132 1.00 97.00 251 ALA A O 1
ATOM 1855 N N . SER A 1 252 ? -0.019 -0.875 -10.327 1.00 98.31 252 SER A N 1
ATOM 1856 C CA . SER A 1 252 ? -0.787 -2.126 -10.308 1.00 98.31 252 SER A CA 1
ATOM 1857 C C . SER A 1 252 ? -0.178 -3.179 -9.375 1.00 98.31 252 SER A C 1
ATOM 1859 O O . SER A 1 252 ? -0.894 -3.811 -8.594 1.00 98.31 252 SER A O 1
ATOM 1861 N N . GLN A 1 253 ? 1.150 -3.338 -9.403 1.00 98.19 253 GLN A N 1
ATOM 1862 C CA . GLN A 1 253 ? 1.858 -4.237 -8.493 1.00 98.19 253 GLN A CA 1
ATOM 1863 C C . GLN A 1 253 ? 1.680 -3.799 -7.038 1.00 98.19 253 GLN A C 1
ATOM 1865 O O . GLN A 1 253 ? 1.372 -4.640 -6.196 1.00 98.19 253 GLN A O 1
ATOM 1870 N N . ASN A 1 254 ? 1.809 -2.504 -6.737 1.00 97.69 254 ASN A N 1
ATOM 1871 C CA . ASN A 1 254 ? 1.664 -2.003 -5.368 1.00 97.69 254 ASN A CA 1
ATOM 1872 C C . ASN A 1 254 ? 0.270 -2.279 -4.800 1.00 97.69 254 ASN A C 1
ATOM 1874 O O . ASN A 1 254 ? 0.150 -2.809 -3.698 1.00 97.69 254 ASN A O 1
ATOM 1878 N N . ILE A 1 255 ? -0.771 -1.984 -5.581 1.00 98.19 255 ILE A N 1
ATOM 1879 C CA . ILE A 1 255 ? -2.174 -2.238 -5.229 1.00 98.19 255 ILE A CA 1
ATOM 1880 C C . ILE A 1 255 ? -2.402 -3.723 -4.909 1.00 98.19 255 ILE A C 1
ATOM 1882 O O . ILE A 1 255 ? -3.021 -4.075 -3.898 1.00 98.19 255 ILE A O 1
ATOM 1886 N N . CYS A 1 256 ? -1.875 -4.603 -5.760 1.00 98.75 256 CYS A N 1
ATOM 1887 C CA . CYS A 1 256 ? -2.017 -6.041 -5.590 1.00 98.75 256 CYS A CA 1
ATOM 1888 C C . CYS A 1 256 ? -1.258 -6.557 -4.372 1.00 98.75 256 CYS A C 1
ATOM 1890 O O . CYS A 1 256 ? -1.836 -7.268 -3.553 1.00 98.75 256 CYS A O 1
ATOM 1892 N N . VAL A 1 257 ? 0.013 -6.174 -4.215 1.00 98.56 257 VAL A N 1
ATOM 1893 C CA . VAL A 1 257 ? 0.846 -6.606 -3.086 1.00 98.56 257 VAL A CA 1
ATOM 1894 C C . VAL A 1 257 ? 0.251 -6.110 -1.769 1.00 98.56 257 VAL A C 1
ATOM 1896 O O . VAL A 1 257 ? 0.148 -6.895 -0.833 1.00 98.56 257 VAL A O 1
ATOM 1899 N N . ALA A 1 258 ? -0.234 -4.867 -1.693 1.00 98.31 258 ALA A N 1
ATOM 1900 C CA . ALA A 1 258 ? -0.924 -4.351 -0.509 1.00 98.31 258 ALA A CA 1
ATOM 1901 C C . ALA A 1 258 ? -2.141 -5.213 -0.129 1.00 98.31 258 ALA A C 1
ATOM 1903 O O . ALA A 1 258 ? -2.323 -5.603 1.031 1.00 98.31 258 ALA A O 1
ATOM 1904 N N . SER A 1 259 ? -2.950 -5.570 -1.126 1.00 98.75 259 SER A N 1
ATOM 1905 C CA . SER A 1 259 ? -4.138 -6.405 -0.938 1.00 98.75 259 SER A CA 1
ATOM 1906 C C . SER A 1 259 ? -3.778 -7.845 -0.560 1.00 98.75 259 SER A C 1
ATOM 1908 O O . SER A 1 259 ? -4.406 -8.425 0.320 1.00 98.75 259 SER A O 1
ATOM 1910 N N . LEU A 1 260 ? -2.712 -8.403 -1.133 1.00 98.75 260 LEU A N 1
ATOM 1911 C CA . LEU A 1 260 ? -2.189 -9.718 -0.769 1.00 98.75 260 LEU A CA 1
ATOM 1912 C C . LEU A 1 260 ? -1.675 -9.735 0.672 1.00 98.75 260 LEU A C 1
ATOM 1914 O O . LEU A 1 260 ? -2.039 -10.631 1.433 1.00 98.75 260 LEU A O 1
ATOM 1918 N N . MET A 1 261 ? -0.867 -8.747 1.066 1.00 98.50 261 MET A N 1
ATOM 1919 C CA . MET A 1 261 ? -0.250 -8.674 2.396 1.00 98.50 261 MET A CA 1
ATOM 1920 C C . MET A 1 261 ? -1.287 -8.485 3.506 1.00 98.50 261 MET A C 1
ATOM 1922 O O . MET A 1 261 ? -1.194 -9.145 4.541 1.00 98.50 261 MET A O 1
ATOM 1926 N N . SER A 1 262 ? -2.332 -7.683 3.270 1.00 98.62 262 SER A N 1
ATOM 1927 C CA . SER A 1 262 ? -3.443 -7.522 4.228 1.00 98.62 262 SER A CA 1
ATOM 1928 C C . SER A 1 262 ? -4.228 -8.818 4.465 1.00 98.62 262 SER A C 1
ATOM 1930 O O . SER A 1 262 ? -4.880 -8.981 5.492 1.00 98.62 262 SER A O 1
ATOM 1932 N N . MET A 1 263 ? -4.123 -9.781 3.548 1.00 98.62 263 MET A N 1
ATOM 1933 C CA . MET A 1 263 ? -4.728 -11.103 3.671 1.00 98.62 263 MET A CA 1
ATOM 1934 C C . MET A 1 263 ? -3.837 -12.123 4.391 1.00 98.62 263 MET A C 1
ATOM 1936 O O . MET A 1 263 ? -4.304 -13.219 4.691 1.00 98.62 263 MET A O 1
ATOM 1940 N N . ARG A 1 264 ? -2.567 -11.805 4.681 1.00 98.38 264 ARG A N 1
ATOM 1941 C CA . ARG A 1 264 ? -1.614 -12.729 5.336 1.00 98.38 264 ARG A CA 1
ATOM 1942 C C . ARG A 1 264 ? -1.639 -12.645 6.867 1.00 98.38 264 ARG A C 1
ATOM 1944 O O . ARG A 1 264 ? -0.673 -12.993 7.544 1.00 98.38 264 ARG A O 1
ATOM 1951 N N . VAL A 1 265 ? -2.772 -12.230 7.417 1.00 98.50 265 VAL A N 1
ATOM 1952 C CA . VAL A 1 265 ? -3.095 -12.255 8.850 1.00 98.50 265 VAL A CA 1
ATOM 1953 C C . VAL A 1 265 ? -4.159 -13.328 9.136 1.00 98.50 265 VAL A C 1
ATOM 1955 O O . VAL A 1 265 ? -4.817 -13.793 8.196 1.00 98.50 265 VAL A O 1
ATOM 1958 N N . PRO A 1 266 ? -4.349 -13.762 10.399 1.00 98.00 266 PRO A N 1
ATOM 1959 C CA . PRO A 1 266 ? -5.419 -14.687 10.760 1.00 98.00 266 PRO A CA 1
ATOM 1960 C C . PRO A 1 266 ? -6.786 -14.212 10.267 1.00 98.00 266 PRO A C 1
ATOM 1962 O O . PRO A 1 266 ? -7.061 -13.016 10.268 1.00 98.00 266 PRO A O 1
ATOM 1965 N N . THR A 1 267 ? -7.671 -15.147 9.912 1.00 96.62 267 THR A N 1
ATOM 1966 C CA . THR A 1 267 ? -8.976 -14.859 9.284 1.00 96.62 267 THR A CA 1
ATOM 1967 C C . THR A 1 267 ? -9.800 -13.794 10.011 1.00 96.62 267 THR A C 1
ATOM 1969 O O . THR A 1 267 ? -10.447 -12.992 9.352 1.00 96.62 267 THR A O 1
ATOM 1972 N N . ALA A 1 268 ? -9.747 -13.747 11.346 1.00 95.38 268 ALA A N 1
ATOM 1973 C CA . ALA A 1 268 ? -10.476 -12.761 12.149 1.00 95.38 268 ALA A CA 1
ATOM 1974 C C . ALA A 1 268 ? -9.983 -11.308 11.978 1.00 95.38 268 ALA A C 1
ATOM 1976 O O . ALA A 1 268 ? -10.720 -10.388 12.307 1.00 95.38 268 ALA A O 1
ATOM 1977 N N . ALA A 1 269 ? -8.756 -11.108 11.489 1.00 97.69 269 ALA A N 1
ATOM 1978 C CA . ALA A 1 269 ? -8.141 -9.798 11.269 1.00 97.69 269 ALA A CA 1
ATOM 1979 C C . ALA A 1 269 ? -8.003 -9.432 9.780 1.00 97.69 269 ALA A C 1
ATOM 1981 O O . ALA A 1 269 ? -7.574 -8.326 9.459 1.00 97.69 269 ALA A O 1
ATOM 1982 N N . GLN A 1 270 ? -8.332 -10.350 8.865 1.00 98.12 270 GLN A N 1
ATOM 1983 C CA . GLN A 1 270 ? -8.350 -10.037 7.436 1.00 98.12 270 GLN A CA 1
ATOM 1984 C C . GLN A 1 270 ? -9.472 -9.032 7.140 1.00 98.12 270 GLN A C 1
ATOM 1986 O O . GLN A 1 270 ? -10.499 -9.085 7.820 1.00 98.12 270 GLN A O 1
ATOM 1991 N N . PRO A 1 271 ? -9.348 -8.200 6.085 1.00 97.81 271 PRO A N 1
ATOM 1992 C CA . PRO A 1 271 ? -10.460 -7.394 5.579 1.00 97.81 271 PRO A CA 1
ATOM 1993 C C . PRO A 1 271 ? -11.751 -8.219 5.509 1.00 97.81 271 PRO A C 1
ATOM 1995 O O . PRO A 1 271 ? -11.720 -9.332 4.974 1.00 97.81 271 PRO A O 1
ATOM 1998 N N . SER A 1 272 ? -12.859 -7.724 6.068 1.00 96.12 272 SER A N 1
ATOM 1999 C CA . SER A 1 272 ? -14.148 -8.438 6.053 1.00 96.12 272 SER A CA 1
ATOM 2000 C C . SER A 1 272 ? -14.667 -8.646 4.622 1.00 96.12 272 SER A C 1
ATOM 2002 O O . SER A 1 272 ? -14.217 -7.982 3.688 1.00 96.12 272 SER A O 1
ATOM 2004 N N . GLU A 1 273 ? -15.635 -9.544 4.409 1.00 96.44 273 GLU A N 1
ATOM 2005 C CA . GLU A 1 273 ? -16.259 -9.697 3.081 1.00 96.44 273 GLU A CA 1
ATOM 2006 C C . GLU A 1 273 ? -16.892 -8.387 2.585 1.00 96.44 273 GLU A C 1
ATOM 2008 O O . GLU A 1 273 ? -16.753 -8.051 1.408 1.00 96.44 273 GLU A O 1
ATOM 2013 N N . THR A 1 274 ? -17.516 -7.615 3.483 1.00 97.06 274 THR A N 1
ATOM 2014 C CA . THR A 1 274 ? -18.055 -6.281 3.184 1.00 97.06 274 THR A CA 1
ATOM 2015 C C . THR A 1 274 ? -16.951 -5.346 2.699 1.00 97.06 274 THR A C 1
ATOM 2017 O O . THR A 1 274 ? -17.070 -4.755 1.626 1.00 97.06 274 THR A O 1
ATOM 2020 N N . VAL A 1 275 ? -15.850 -5.256 3.454 1.00 97.88 275 VAL A N 1
ATOM 2021 C CA . VAL A 1 275 ? -14.705 -4.398 3.125 1.00 97.88 275 VAL A CA 1
ATOM 2022 C C . VAL A 1 275 ? -14.092 -4.818 1.788 1.00 97.88 275 VAL A C 1
ATOM 2024 O O . VAL A 1 275 ? -13.917 -3.981 0.908 1.00 97.88 275 VAL A O 1
ATOM 2027 N N . ARG A 1 276 ? -13.848 -6.116 1.566 1.00 98.31 276 ARG A N 1
ATOM 2028 C CA . ARG A 1 276 ? -13.334 -6.639 0.285 1.00 98.31 276 ARG A CA 1
ATOM 2029 C C . ARG A 1 276 ? -14.251 -6.309 -0.888 1.00 98.31 276 ARG A C 1
ATOM 2031 O O . ARG A 1 276 ? -13.757 -5.984 -1.967 1.00 98.31 276 ARG A O 1
ATOM 2038 N N . GLY A 1 277 ? -15.565 -6.400 -0.678 1.00 98.31 277 GLY A N 1
ATOM 2039 C CA . GLY A 1 277 ? -16.573 -6.055 -1.675 1.00 98.31 277 GLY A CA 1
ATOM 2040 C C . GLY A 1 277 ? -16.501 -4.587 -2.084 1.00 98.31 277 GLY A C 1
ATOM 2041 O O . GLY A 1 277 ? -16.512 -4.298 -3.276 1.00 98.31 277 GLY A O 1
ATOM 2042 N N . ILE A 1 278 ? -16.355 -3.679 -1.114 1.00 97.88 278 ILE A N 1
ATOM 2043 C CA . ILE A 1 278 ? -16.194 -2.241 -1.370 1.00 97.88 278 ILE A CA 1
ATOM 2044 C C . ILE A 1 278 ? -14.867 -1.970 -2.088 1.00 97.88 278 ILE A C 1
ATOM 2046 O O . ILE A 1 278 ? -14.857 -1.325 -3.134 1.00 97.88 278 ILE A O 1
ATOM 2050 N N . LEU A 1 279 ? -13.754 -2.502 -1.579 1.00 97.31 279 LEU A N 1
ATOM 2051 C CA . LEU A 1 279 ? -12.424 -2.296 -2.165 1.00 97.31 279 LEU A CA 1
ATOM 2052 C C . LEU A 1 279 ? -12.327 -2.824 -3.606 1.00 97.31 279 LEU A C 1
ATOM 2054 O O . LEU A 1 279 ? -11.607 -2.266 -4.427 1.00 97.31 279 LEU A O 1
ATOM 2058 N N . SER A 1 280 ? -13.062 -3.887 -3.936 1.00 98.00 280 SER A N 1
ATOM 2059 C CA . SER A 1 280 ? -13.057 -4.490 -5.276 1.00 98.00 280 SER A CA 1
ATOM 2060 C C . SER A 1 280 ? -14.121 -3.913 -6.222 1.00 98.00 280 SER A C 1
ATOM 2062 O O . SER A 1 280 ? -14.244 -4.401 -7.347 1.00 98.00 280 SER A O 1
ATOM 2064 N N . ASP A 1 281 ? -14.908 -2.915 -5.799 1.00 97.88 281 ASP A N 1
ATOM 2065 C CA . ASP A 1 281 ? -15.855 -2.207 -6.669 1.00 97.88 281 ASP A CA 1
ATOM 2066 C C . ASP A 1 281 ? -15.151 -1.004 -7.324 1.00 97.88 281 ASP A C 1
ATOM 2068 O O . ASP A 1 281 ? -14.712 -0.096 -6.614 1.00 97.88 281 ASP A O 1
ATOM 2072 N N . PRO A 1 282 ? -15.067 -0.934 -8.668 1.00 97.00 282 PRO A N 1
ATOM 2073 C CA . PRO A 1 282 ? -14.537 0.237 -9.365 1.00 97.00 282 PRO A CA 1
ATOM 2074 C C . PRO A 1 282 ? -15.192 1.557 -8.941 1.00 97.00 282 PRO A C 1
ATOM 2076 O O . PRO A 1 282 ? -14.536 2.587 -8.950 1.00 97.00 282 PRO A O 1
ATOM 2079 N N . LYS A 1 283 ? -16.464 1.556 -8.519 1.00 96.56 283 LYS A N 1
ATOM 2080 C CA . LYS A 1 283 ? -17.173 2.778 -8.094 1.00 96.56 283 LYS A CA 1
ATOM 2081 C C . LYS A 1 283 ? -16.626 3.402 -6.813 1.00 96.56 283 LYS A C 1
ATOM 2083 O O . LYS A 1 283 ? -16.944 4.557 -6.537 1.00 96.56 283 LYS A O 1
ATOM 2088 N N . THR A 1 284 ? -15.865 2.642 -6.033 1.00 94.12 284 THR A N 1
ATOM 2089 C CA . THR A 1 284 ? -15.160 3.137 -4.846 1.00 94.12 284 THR A CA 1
ATOM 2090 C C . THR A 1 284 ? -14.003 4.049 -5.243 1.00 94.12 284 THR A C 1
ATOM 2092 O O . THR A 1 284 ? -13.642 4.954 -4.498 1.00 94.12 284 THR A O 1
ATOM 2095 N N . TRP A 1 285 ? -13.443 3.846 -6.435 1.00 94.06 285 TRP A N 1
ATOM 2096 C CA . TRP A 1 285 ? -12.215 4.490 -6.868 1.00 94.06 285 TRP A CA 1
ATOM 2097 C C . TRP A 1 285 ? -12.480 5.574 -7.908 1.00 94.06 285 TRP A C 1
ATOM 2099 O O . TRP A 1 285 ? -13.456 5.552 -8.658 1.00 94.06 285 TRP A O 1
ATOM 2109 N N . GLN A 1 286 ? -11.572 6.540 -7.953 1.00 91.06 286 GLN A N 1
ATOM 2110 C CA . GLN A 1 286 ? -11.491 7.517 -9.031 1.00 91.06 286 GLN A CA 1
ATOM 2111 C C . GLN A 1 286 ? -10.342 7.136 -9.959 1.00 91.06 286 GLN A C 1
ATOM 2113 O O . GLN A 1 286 ? -9.371 6.511 -9.523 1.00 91.06 286 GLN A O 1
ATOM 2118 N N . ASP A 1 287 ? -10.437 7.554 -11.219 1.00 92.12 287 ASP A N 1
ATOM 2119 C CA . ASP A 1 287 ? -9.324 7.423 -12.151 1.00 92.12 287 ASP A CA 1
ATOM 2120 C C . ASP A 1 287 ? -8.112 8.190 -11.623 1.00 92.12 287 ASP A C 1
ATOM 2122 O O . ASP A 1 287 ? -8.171 9.392 -11.346 1.00 92.12 287 ASP A O 1
ATOM 2126 N N . GLY A 1 288 ? -7.008 7.465 -11.468 1.00 87.38 288 GLY A N 1
ATOM 2127 C CA . GLY A 1 288 ? -5.731 8.017 -11.068 1.00 87.38 288 GLY A CA 1
ATOM 2128 C C . GLY A 1 288 ? -4.863 8.372 -12.277 1.00 87.38 288 GLY A C 1
ATOM 2129 O O . GLY A 1 288 ? -5.117 7.957 -13.407 1.00 87.38 288 GLY A O 1
ATOM 2130 N N . PRO A 1 289 ? -3.747 9.078 -12.049 1.00 82.00 289 PRO A N 1
ATOM 2131 C CA . PRO A 1 289 ? -2.801 9.443 -13.104 1.00 82.00 289 PRO A CA 1
ATOM 2132 C C . PRO A 1 289 ? -1.924 8.270 -13.576 1.00 82.00 289 PRO A C 1
ATOM 2134 O O . PRO A 1 289 ? -0.996 8.479 -14.358 1.00 82.00 289 PRO A O 1
ATOM 2137 N N . ALA A 1 290 ? -2.117 7.075 -13.015 1.00 90.88 290 ALA A N 1
ATOM 2138 C CA . ALA A 1 290 ? -1.431 5.850 -13.406 1.00 90.88 290 ALA A CA 1
ATOM 2139 C C . ALA A 1 290 ? -2.449 4.819 -13.883 1.00 90.88 290 ALA A C 1
ATOM 2141 O O . ALA A 1 290 ? -2.340 4.360 -15.007 1.00 90.88 290 ALA A O 1
ATOM 2142 N N . VAL A 1 291 ? -3.440 4.495 -13.052 1.00 93.94 291 VAL A N 1
ATOM 2143 C CA . VAL A 1 291 ? -4.433 3.448 -13.314 1.00 93.94 291 VAL A CA 1
ATOM 2144 C C . VAL A 1 291 ? -5.851 4.004 -13.236 1.00 93.94 291 VAL A C 1
ATOM 2146 O O . VAL A 1 291 ? -6.126 4.902 -12.438 1.00 93.94 291 VAL A O 1
ATOM 2149 N N . THR A 1 292 ? -6.749 3.439 -14.040 1.00 96.25 292 THR A N 1
ATOM 2150 C CA . THR A 1 292 ? -8.196 3.687 -13.966 1.00 96.25 292 THR A CA 1
ATOM 2151 C C . THR A 1 292 ? -8.807 3.071 -12.708 1.00 96.25 292 THR A C 1
ATOM 2153 O O . THR A 1 292 ? -8.208 2.195 -12.073 1.00 96.25 292 THR A O 1
ATOM 2156 N N . ALA A 1 293 ? -10.024 3.486 -12.365 1.00 96.25 293 ALA A N 1
ATOM 2157 C CA . ALA A 1 293 ? -10.794 2.898 -11.274 1.00 96.25 293 ALA A CA 1
ATOM 2158 C C . ALA A 1 293 ? -11.028 1.384 -11.471 1.00 96.25 293 ALA A C 1
ATOM 2160 O O . ALA A 1 293 ? -10.907 0.596 -10.528 1.00 96.25 293 ALA A O 1
ATOM 2161 N N . GLU A 1 294 ? -11.295 0.946 -12.706 1.00 97.56 294 GLU A N 1
ATOM 2162 C CA . GLU A 1 294 ? -11.460 -0.468 -13.049 1.00 97.56 294 GLU A CA 1
ATOM 2163 C C . GLU A 1 294 ? -10.171 -1.267 -12.861 1.00 97.56 294 GLU A C 1
ATOM 2165 O O . GLU A 1 294 ? -10.206 -2.373 -12.311 1.00 97.56 294 GLU A O 1
ATOM 2170 N N . THR A 1 295 ? -9.036 -0.730 -13.311 1.00 97.69 295 THR A N 1
ATOM 2171 C CA . THR A 1 295 ? -7.734 -1.389 -13.158 1.00 97.69 295 THR A CA 1
ATOM 2172 C C . THR A 1 295 ? -7.323 -1.433 -11.688 1.00 97.69 295 THR A C 1
ATOM 2174 O O . THR A 1 295 ? -6.865 -2.477 -11.222 1.00 97.69 295 THR A O 1
ATOM 2177 N N . HIS A 1 296 ? -7.592 -0.376 -10.918 1.00 97.12 296 HIS A N 1
ATOM 2178 C CA . HIS A 1 296 ? -7.376 -0.361 -9.472 1.00 97.12 296 HIS A CA 1
ATOM 2179 C C . HIS A 1 296 ? -8.151 -1.498 -8.782 1.00 97.12 296 HIS A C 1
ATOM 2181 O O . HIS A 1 296 ? -7.547 -2.387 -8.177 1.00 97.12 296 HIS A O 1
ATOM 2187 N N . ALA A 1 297 ? -9.475 -1.539 -8.945 1.00 98.06 297 ALA A N 1
ATOM 2188 C CA . ALA A 1 297 ? -10.324 -2.569 -8.345 1.00 98.06 297 ALA A CA 1
ATOM 2189 C C . ALA A 1 297 ? -9.940 -3.996 -8.783 1.00 98.06 297 ALA A C 1
ATOM 2191 O O . ALA A 1 297 ? -9.960 -4.932 -7.979 1.00 98.06 297 ALA A O 1
ATOM 2192 N N . ARG A 1 298 ? -9.540 -4.177 -10.049 1.00 98.31 298 ARG A N 1
ATOM 2193 C CA . ARG A 1 298 ? -9.071 -5.465 -10.584 1.00 98.31 298 ARG A CA 1
ATOM 2194 C C . ARG A 1 298 ? -7.829 -5.968 -9.852 1.00 98.31 298 ARG A C 1
ATOM 2196 O O . ARG A 1 298 ? -7.792 -7.138 -9.473 1.00 98.31 298 ARG A O 1
ATOM 2203 N N . TRP A 1 299 ? -6.825 -5.115 -9.657 1.00 98.50 299 TRP A N 1
ATOM 2204 C CA . TRP A 1 299 ? -5.581 -5.510 -8.992 1.00 98.50 299 TRP A CA 1
ATOM 2205 C C . TRP A 1 299 ? -5.748 -5.684 -7.480 1.00 98.50 299 TRP A C 1
ATOM 2207 O O . TRP A 1 299 ? -5.112 -6.576 -6.918 1.00 98.50 299 TRP A O 1
ATOM 2217 N N . ILE A 1 300 ? -6.667 -4.946 -6.842 1.00 98.69 300 ILE A N 1
ATOM 2218 C CA . ILE A 1 300 ? -7.096 -5.234 -5.463 1.00 98.69 300 ILE A CA 1
ATOM 2219 C C . ILE A 1 300 ? -7.639 -6.651 -5.383 1.00 98.69 300 ILE A C 1
ATOM 2221 O O . ILE A 1 300 ? -7.137 -7.469 -4.612 1.00 98.69 300 ILE A O 1
ATOM 2225 N N . LYS A 1 301 ? -8.633 -6.963 -6.221 1.00 98.62 301 LYS A N 1
ATOM 2226 C CA . LYS A 1 301 ? -9.269 -8.278 -6.241 1.00 98.62 301 LYS A CA 1
ATOM 22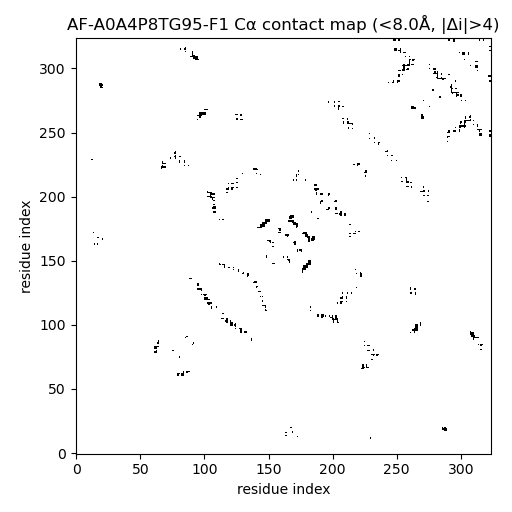27 C C . LYS A 1 301 ? -8.245 -9.390 -6.471 1.00 98.62 301 LYS A C 1
ATOM 2229 O O . LYS A 1 301 ? -8.240 -10.371 -5.733 1.00 98.62 301 LYS A O 1
ATOM 2234 N N . LYS A 1 302 ? -7.336 -9.202 -7.434 1.00 98.62 302 LYS A N 1
ATOM 2235 C CA . LYS A 1 302 ? -6.251 -10.150 -7.725 1.00 98.62 302 LYS A CA 1
ATOM 2236 C C . LYS A 1 302 ? -5.388 -10.416 -6.489 1.00 98.62 302 LYS A C 1
ATOM 2238 O O . LYS A 1 302 ? -5.120 -11.572 -6.191 1.00 98.62 302 LYS A O 1
ATOM 2243 N N . GLY A 1 303 ? -5.014 -9.377 -5.740 1.00 98.62 303 GLY A N 1
ATOM 2244 C CA . GLY A 1 303 ? -4.241 -9.517 -4.503 1.00 98.62 303 GLY A CA 1
ATOM 2245 C C . GLY A 1 303 ? -5.019 -10.181 -3.364 1.00 98.62 303 GLY A C 1
ATOM 2246 O O . GLY A 1 303 ? -4.489 -11.066 -2.694 1.00 98.62 303 GLY A O 1
ATOM 2247 N N . LEU A 1 304 ? -6.292 -9.816 -3.176 1.00 98.56 304 LEU A N 1
ATOM 2248 C CA . LEU A 1 304 ? -7.165 -10.432 -2.167 1.00 98.56 304 LEU A CA 1
ATOM 2249 C C . LEU A 1 304 ? -7.354 -11.943 -2.403 1.00 98.56 304 LEU A C 1
ATOM 2251 O O . LEU A 1 304 ? -7.461 -12.711 -1.446 1.00 98.56 304 LEU A O 1
ATOM 2255 N N . GLU A 1 305 ? -7.382 -12.363 -3.671 1.00 98.38 305 GLU A N 1
ATOM 2256 C CA . GLU A 1 305 ? -7.610 -13.747 -4.108 1.00 98.38 305 GLU A CA 1
ATOM 2257 C C . GLU A 1 305 ? -6.314 -14.552 -4.330 1.00 98.38 305 GLU A C 1
ATOM 2259 O O . GLU A 1 305 ? -6.381 -15.763 -4.525 1.00 98.38 305 GLU A O 1
ATOM 2264 N N . ALA A 1 306 ? -5.137 -13.920 -4.264 1.00 97.75 306 ALA A N 1
ATOM 2265 C CA . ALA A 1 306 ? -3.847 -14.532 -4.606 1.00 97.75 306 ALA A CA 1
ATOM 2266 C C . ALA A 1 306 ? -3.398 -15.668 -3.671 1.00 97.75 306 ALA A C 1
ATOM 2268 O O . ALA A 1 306 ? -2.402 -16.333 -3.935 1.00 97.75 306 ALA A O 1
ATOM 2269 N N . ASP A 1 307 ? -4.063 -15.842 -2.530 1.00 96.31 307 ASP A N 1
ATOM 2270 C CA . ASP A 1 307 ? -3.667 -16.765 -1.464 1.00 96.31 307 ASP A CA 1
ATOM 2271 C C . ASP A 1 307 ? -2.166 -16.721 -1.103 1.00 96.31 307 ASP A C 1
ATOM 2273 O O . ASP A 1 307 ? -1.528 -17.717 -0.767 1.00 96.31 307 ASP A O 1
ATOM 2277 N N . GLY A 1 308 ? -1.594 -15.514 -1.128 1.00 96.75 308 GLY A N 1
ATOM 2278 C CA . GLY A 1 308 ? -0.205 -15.274 -0.752 1.00 96.75 308 GLY A CA 1
ATOM 2279 C C . GLY A 1 308 ? 0.800 -15.554 -1.862 1.00 96.75 308 GLY A C 1
ATOM 2280 O O . GLY A 1 308 ? 1.983 -15.324 -1.631 1.00 96.75 308 GLY A O 1
ATOM 2281 N N . ASP A 1 309 ? 0.370 -16.016 -3.037 1.00 98.06 309 ASP A N 1
ATOM 2282 C CA . ASP A 1 309 ? 1.225 -16.169 -4.213 1.00 98.06 309 ASP A CA 1
ATOM 2283 C C . ASP A 1 309 ? 1.636 -14.798 -4.769 1.00 98.06 309 ASP A C 1
ATOM 2285 O O . ASP A 1 309 ? 0.831 -14.072 -5.356 1.00 98.06 309 ASP A O 1
ATOM 2289 N N . LEU A 1 310 ? 2.910 -14.437 -4.600 1.00 97.19 310 LEU A N 1
ATOM 2290 C CA . LEU A 1 310 ? 3.435 -13.159 -5.082 1.00 97.19 310 LEU A CA 1
ATOM 2291 C C . LEU A 1 310 ? 3.463 -13.075 -6.613 1.00 97.19 310 LEU A C 1
ATOM 2293 O O . LEU A 1 310 ? 3.392 -11.971 -7.158 1.00 97.19 310 LEU A O 1
ATOM 2297 N N . ALA A 1 311 ? 3.518 -14.211 -7.318 1.00 97.50 311 ALA A N 1
ATOM 2298 C CA . ALA A 1 311 ? 3.515 -14.219 -8.779 1.00 97.50 311 ALA A CA 1
ATOM 2299 C C . ALA A 1 311 ? 2.185 -13.712 -9.352 1.00 97.50 311 ALA A C 1
ATOM 2301 O O . ALA A 1 311 ? 2.175 -13.071 -10.405 1.00 97.50 311 ALA A O 1
ATOM 2302 N N . ALA A 1 312 ? 1.075 -13.896 -8.627 1.00 97.81 312 ALA A N 1
ATOM 2303 C CA . ALA A 1 312 ? -0.218 -13.322 -8.991 1.00 97.81 312 ALA A CA 1
ATOM 2304 C C . ALA A 1 312 ? -0.183 -11.782 -9.039 1.00 97.81 312 ALA A C 1
ATOM 2306 O O . ALA A 1 312 ? -0.927 -11.172 -9.808 1.00 97.81 312 ALA A O 1
ATOM 2307 N N . CYS A 1 313 ? 0.714 -11.151 -8.274 1.00 98.31 313 CYS A N 1
ATOM 2308 C CA . CYS A 1 313 ? 0.904 -9.703 -8.239 1.00 98.31 313 CYS A CA 1
ATOM 2309 C C . CYS A 1 313 ? 2.040 -9.189 -9.137 1.00 98.31 313 CYS A C 1
ATOM 2311 O O . CYS A 1 313 ? 2.382 -8.006 -9.072 1.00 98.31 313 CYS A O 1
ATOM 2313 N N . ASN A 1 314 ? 2.619 -10.025 -10.006 1.00 98.19 314 ASN A N 1
ATOM 2314 C CA . ASN A 1 314 ? 3.646 -9.583 -10.948 1.00 98.19 314 ASN A CA 1
ATOM 2315 C C . ASN A 1 314 ? 3.028 -8.813 -12.133 1.00 98.19 314 ASN A C 1
ATOM 2317 O O . ASN A 1 314 ? 2.746 -9.370 -13.195 1.00 98.19 314 ASN A O 1
ATOM 2321 N N . ALA A 1 315 ? 2.826 -7.506 -11.950 1.00 97.88 315 ALA A N 1
ATOM 2322 C CA . ALA A 1 315 ? 2.307 -6.619 -12.990 1.00 97.88 315 ALA A CA 1
ATOM 2323 C C . ALA A 1 315 ? 3.309 -6.332 -14.118 1.00 97.88 315 ALA A C 1
ATOM 2325 O O . ALA A 1 315 ? 2.902 -5.882 -15.187 1.00 97.88 315 ALA A O 1
ATOM 2326 N N . TRP A 1 316 ? 4.597 -6.623 -13.931 1.00 97.44 316 TRP A N 1
ATOM 2327 C CA . TRP A 1 316 ? 5.617 -6.446 -14.966 1.00 97.44 316 TRP A CA 1
ATOM 2328 C C . TRP A 1 316 ? 5.493 -7.478 -16.085 1.00 97.44 316 TRP A C 1
ATOM 2330 O O . TRP A 1 316 ? 5.661 -7.141 -17.250 1.00 97.44 316 TRP A O 1
ATOM 2340 N N . LYS A 1 317 ? 5.069 -8.699 -15.743 1.00 96.81 317 LYS A N 1
ATOM 2341 C CA . LYS A 1 317 ? 4.784 -9.777 -16.706 1.00 96.81 317 LYS A CA 1
ATOM 2342 C C . LYS A 1 317 ? 3.325 -9.816 -17.183 1.00 96.81 317 LYS A C 1
ATOM 2344 O O . LYS A 1 317 ? 2.970 -10.665 -17.999 1.00 96.81 317 LYS A O 1
ATOM 2349 N N . ALA A 1 318 ? 2.464 -8.933 -16.675 1.00 96.94 318 ALA A N 1
ATOM 2350 C CA . ALA A 1 318 ? 1.051 -8.914 -17.042 1.00 96.94 318 ALA A CA 1
ATOM 2351 C C . ALA A 1 318 ? 0.826 -8.365 -18.469 1.00 96.94 318 ALA A C 1
ATOM 2353 O O . ALA A 1 318 ? 1.589 -7.497 -18.918 1.00 96.94 318 ALA A O 1
ATOM 2354 N N . PRO A 1 319 ? -0.228 -8.820 -19.175 1.00 96.25 319 PRO A N 1
ATOM 2355 C CA . PRO A 1 319 ? -0.677 -8.207 -20.422 1.00 96.25 319 PRO A CA 1
ATOM 2356 C C . PRO A 1 319 ? -0.937 -6.700 -20.276 1.00 96.25 319 PRO A C 1
ATOM 2358 O O . PRO A 1 319 ? -1.354 -6.232 -19.217 1.00 96.25 319 PRO A O 1
ATOM 2361 N N . LEU A 1 320 ? -0.716 -5.933 -21.348 1.00 92.06 320 LEU A N 1
ATOM 2362 C CA . LEU A 1 320 ? -0.879 -4.472 -21.326 1.00 92.06 320 LEU A CA 1
ATOM 2363 C C . LEU A 1 320 ? -2.301 -4.035 -20.960 1.00 92.06 320 LEU A C 1
ATOM 2365 O O . LEU A 1 320 ? -2.468 -3.075 -20.220 1.00 92.06 320 LEU A O 1
ATOM 2369 N N . ASP A 1 321 ? -3.319 -4.746 -21.441 1.00 93.31 321 ASP A N 1
ATOM 2370 C CA . ASP A 1 321 ? -4.729 -4.480 -21.143 1.00 93.31 321 ASP A CA 1
ATOM 2371 C C . ASP A 1 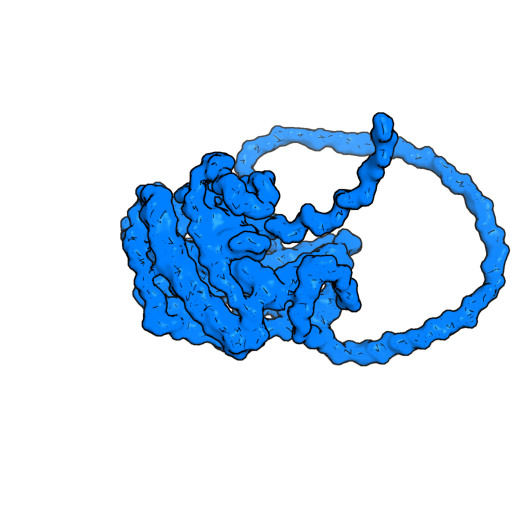321 ? -5.098 -4.760 -19.676 1.00 93.31 321 ASP A C 1
ATOM 2373 O O . ASP A 1 321 ? -6.057 -4.185 -19.152 1.00 93.31 321 ASP A O 1
ATOM 2377 N N . GLU A 1 322 ? -4.313 -5.589 -18.975 1.00 92.38 322 GLU A N 1
ATOM 2378 C CA . GLU A 1 322 ? -4.497 -5.822 -17.542 1.00 92.38 322 GLU A CA 1
ATOM 2379 C C . GLU A 1 322 ? -4.027 -4.644 -16.678 1.00 92.38 322 GLU A C 1
ATOM 2381 O O . GLU A 1 322 ? -4.541 -4.480 -15.570 1.00 92.38 322 GLU A O 1
ATOM 2386 N N . VAL A 1 323 ? -3.090 -3.831 -17.174 1.00 91.44 323 VAL A N 1
ATOM 2387 C CA . VAL A 1 323 ? -2.495 -2.685 -16.459 1.00 91.44 323 VAL A CA 1
ATOM 2388 C C . VAL A 1 323 ? -2.867 -1.327 -17.067 1.00 91.44 323 VAL A C 1
ATOM 2390 O O . VAL A 1 323 ? -2.399 -0.310 -16.562 1.00 91.44 323 VAL A O 1
ATOM 2393 N N . ALA A 1 324 ? -3.665 -1.311 -18.141 1.00 82.44 324 ALA A N 1
ATOM 2394 C CA . ALA A 1 324 ? -4.118 -0.116 -18.860 1.00 82.44 324 ALA A CA 1
ATOM 2395 C C . ALA A 1 324 ? -5.124 0.737 -18.075 1.00 82.44 324 ALA A C 1
ATOM 2397 O O . ALA A 1 324 ? -5.940 0.175 -17.305 1.00 82.44 324 ALA A O 1
#

Solvent-accessible surface area (backbone atoms only — not comparable to full-atom va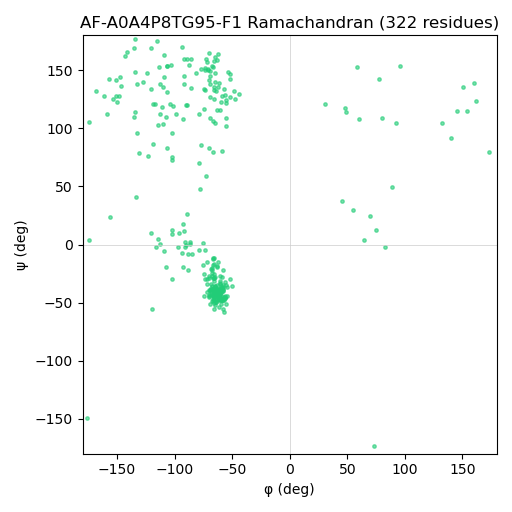lues): 18895 Å² total; per-residue (Å²): 134,91,85,79,92,87,88,87,84,90,88,80,90,76,77,78,68,75,67,73,79,87,88,82,89,88,81,87,80,89,82,82,90,87,88,90,90,89,88,83,84,91,88,84,87,88,86,89,79,92,71,84,71,81,79,79,78,69,74,83,68,73,51,74,72,69,82,59,64,88,87,56,83,77,92,64,53,45,68,42,41,50,51,19,66,54,61,30,75,83,34,48,63,70,42,70,64,41,94,71,52,71,68,54,66,32,60,56,81,53,51,62,68,52,47,36,53,33,49,51,35,34,46,54,36,49,43,53,36,48,48,48,48,24,56,80,58,78,36,58,72,77,75,68,49,77,44,63,37,54,66,88,60,71,66,89,83,61,78,59,66,78,85,69,61,54,56,61,46,66,37,72,29,80,90,77,34,33,37,40,32,24,71,73,29,44,65,34,41,53,30,22,68,73,51,80,43,80,51,31,59,50,38,31,15,33,44,32,38,49,50,25,47,56,46,40,57,55,50,23,53,57,45,19,57,47,46,47,53,51,52,29,46,61,67,24,68,93,36,62,69,61,31,52,48,51,44,11,22,54,51,40,21,45,44,5,46,11,31,22,59,31,52,25,37,36,79,93,46,20,53,34,73,69,50,48,51,49,61,41,33,35,88,73,45,65,70,33,94,53,35,37,19,60,34,49,12,51,26,26,44,44,12,60,69,32,80,28,35,26,48,72,32,37,35,66,77,46,60,66,80,69,40,77

Secondary structure (DSSP, 8-state):
------------TT------S----------------------------------------PPPP-PPPTTSPP-S-HHHHHHHHHT-GGGSSBPPPPS--------SS--HHHHHHHHHHHHHHHHHHHHHHHHTTT------EEEEE-TT---TT--S-GGG--SSS-EEETTTTEEEEETT-SHHHHHHHHTS---HHHHHHHHHHHHHHHHHHHHHHHTSHHHHHHHHHHHTTT-HHHHHHHHHHHHHHHHHHHHHHHTSS-GGGS--HHHHHHHT-GGG-PPPSSS-HHHHHHHHHHHHHSTTBGGGG--SSS-HHHH-

Sequence (324 aa):
MAIGCVLALFLGIGIITATVLLNRSGGGDDPTAAPTTSGSPTEEPTTEATTEAPTVSGSSEGAAFEPADPYGESLKTPDEIWSILEDNPMTSGTVSTIGSCELPGTPKEPSDEQLQATLDAAGGCLSSVWSTASSDRELPWSNRSLVVYKHPDVPSSAVCEPDTFDAETPRVCNIDGTIYWPSGSGIAHEMGASGAVGDEAELSTAYLWDLSYSYVNAGWWDSTIGIYYSQMSQGLEDDPDRQAEAKRRYASQNICVASLMSMRVPTAAQPSETVRGILSDPKTWQDGPAVTAETHARWIKKGLEADGDLAACNAWKAPLDEVA